Protein AF-A0A0N4W3L9-F1 (afdb_monomer_lite)

Foldseek 3Di:
DLLVLVVVLVVCVVVVVVVCNVVSVVVNCVVLPPVVQCVAFADPLVLWGWDHDPDDDDVDDDGPWDFLVRCPCLLSVSDDLADVSVVSVLVLQPCQPPQRCRPPDTDGFAQDDLQAGFGTGPPDPQAQNAPDPPGTDDSRGFHFVVSRVSNLVSLVVSLVDDYPCNVSSVVCNVSRVNSNVVQLVVLVVVLVVQVVDDDVSNVVSVSCNRTGDNPD

Radius of gyration: 19.8 Å; chains: 1; bounding box: 54×44×53 Å

Secondary structure (DSSP, 8-state):
-HHHHHHHHHHHHHTT-HHHHHHHHHHHHHHT-HHHHHHHHEETTTTEE-----SPPPS-------BGGGGHHHHTT-S-TT-HHHHHHHHHHH-TT-EEEETTEEEE-----TT--BSB-TTSTTTT--SSSS---SSSS-BBHHHHHHHHHHHHHHHHS-STTHHHHHHHHHHHHHHHHHHHHHHHHHHHHHHTS-GGGHHHHHHHHHB-----

Structure (mmCIF, N/CA/C/O backbone):
data_AF-A0A0N4W3L9-F1
#
_entry.id   AF-A0A0N4W3L9-F1
#
loop_
_atom_site.group_PDB
_atom_site.id
_atom_site.type_symbol
_atom_site.label_atom_id
_atom_site.label_alt_id
_atom_site.label_comp_id
_atom_site.label_asym_id
_atom_site.label_entity_id
_atom_site.label_seq_id
_atom_site.pdbx_PDB_ins_code
_atom_site.Cartn_x
_atom_site.Cartn_y
_atom_site.Cartn_z
_atom_site.occupancy
_atom_site.B_iso_or_equiv
_atom_site.auth_seq_id
_atom_site.auth_comp_id
_atom_site.auth_asym_id
_atom_site.auth_atom_id
_atom_site.pdbx_PDB_model_num
ATOM 1 N N . MET A 1 1 ? -0.034 5.609 -14.078 1.00 87.25 1 MET A N 1
ATOM 2 C CA . MET A 1 1 ? 0.654 5.516 -15.384 1.00 87.25 1 MET A CA 1
ATOM 3 C C . MET A 1 1 ? 1.298 4.148 -15.585 1.00 87.25 1 MET A C 1
ATOM 5 O O . MET A 1 1 ? 0.868 3.470 -16.501 1.00 87.25 1 MET A O 1
ATOM 9 N N . ALA A 1 2 ? 2.195 3.682 -14.703 1.00 90.38 2 ALA A N 1
ATOM 10 C CA . ALA A 1 2 ? 2.857 2.369 -14.830 1.00 90.38 2 ALA A CA 1
ATOM 11 C C . ALA A 1 2 ? 1.910 1.164 -15.044 1.00 90.38 2 ALA A C 1
ATOM 13 O O . ALA A 1 2 ? 2.153 0.308 -15.889 1.00 90.38 2 ALA A O 1
ATOM 14 N N . LEU A 1 3 ? 0.793 1.091 -14.304 1.00 90.00 3 LEU A N 1
ATOM 15 C CA . LEU A 1 3 ? -0.202 0.033 -14.525 1.00 90.00 3 LEU A CA 1
ATOM 16 C C . LEU A 1 3 ? -0.832 0.131 -15.922 1.00 90.00 3 LEU A C 1
ATOM 18 O O . LEU A 1 3 ? -0.965 -0.881 -16.603 1.00 90.00 3 LEU A O 1
ATOM 22 N N . SER A 1 4 ? -1.223 1.340 -16.325 1.00 91.50 4 SER A N 1
ATOM 23 C CA . SER A 1 4 ? -1.874 1.604 -17.606 1.00 91.50 4 SER A CA 1
ATOM 24 C C . SER A 1 4 ? -0.962 1.249 -18.778 1.00 91.50 4 SER A C 1
ATOM 26 O O . SER A 1 4 ? -1.407 0.542 -19.673 1.00 91.50 4 SER A O 1
ATOM 28 N N . SER A 1 5 ? 0.315 1.649 -18.748 1.00 91.75 5 SER A N 1
ATOM 29 C CA . SER A 1 5 ? 1.281 1.295 -19.797 1.00 91.75 5 SER A CA 1
ATOM 30 C C . SER A 1 5 ? 1.486 -0.219 -19.888 1.00 91.75 5 SER A C 1
ATOM 32 O O . SER A 1 5 ? 1.402 -0.775 -20.977 1.00 91.75 5 SER A O 1
ATOM 34 N N . ARG A 1 6 ? 1.602 -0.930 -18.756 1.00 90.44 6 ARG A N 1
ATOM 35 C CA . ARG A 1 6 ? 1.665 -2.406 -18.742 1.00 90.44 6 ARG A CA 1
ATOM 36 C C . ARG A 1 6 ? 0.414 -3.074 -19.325 1.00 90.44 6 ARG A C 1
ATOM 38 O O . ARG A 1 6 ? 0.512 -4.132 -19.942 1.00 90.44 6 ARG A O 1
ATOM 45 N N . VAL A 1 7 ? -0.770 -2.498 -19.107 1.00 91.50 7 VAL A N 1
ATOM 46 C CA . VAL A 1 7 ? -2.012 -2.985 -19.730 1.00 91.50 7 VAL A CA 1
ATOM 47 C C . VAL A 1 7 ? -1.979 -2.741 -21.238 1.00 91.50 7 VAL A C 1
ATOM 49 O O . VAL A 1 7 ? -2.281 -3.663 -21.989 1.00 91.50 7 VAL A O 1
ATOM 52 N N . MET A 1 8 ? -1.551 -1.556 -21.681 1.00 91.19 8 MET A N 1
ATOM 53 C CA . MET A 1 8 ? -1.429 -1.229 -23.106 1.00 91.19 8 MET A CA 1
ATOM 54 C C . MET A 1 8 ? -0.446 -2.148 -23.833 1.00 91.19 8 MET A C 1
ATOM 56 O O . MET A 1 8 ? -0.785 -2.635 -24.903 1.00 91.19 8 MET A O 1
ATOM 60 N N . VAL A 1 9 ? 0.699 -2.475 -23.226 1.00 89.56 9 VAL A N 1
ATOM 61 C CA . VAL A 1 9 ? 1.642 -3.482 -23.747 1.00 89.56 9 VAL A CA 1
ATOM 62 C C . VAL A 1 9 ? 0.939 -4.817 -23.989 1.00 89.56 9 VAL A C 1
ATOM 64 O O . VAL A 1 9 ? 0.988 -5.368 -25.086 1.00 89.56 9 VAL A O 1
ATOM 67 N N . ARG A 1 10 ? 0.217 -5.333 -22.986 1.00 89.31 10 ARG A N 1
ATOM 68 C CA . ARG A 1 10 ? -0.498 -6.614 -23.112 1.00 89.31 10 ARG A CA 1
ATOM 69 C C . ARG A 1 10 ? -1.553 -6.585 -24.213 1.00 89.31 10 ARG A C 1
ATOM 71 O O . ARG A 1 10 ? -1.690 -7.571 -24.929 1.00 89.31 10 ARG A O 1
ATOM 78 N N . LEU A 1 11 ? -2.282 -5.477 -24.346 1.00 90.75 11 LEU A N 1
ATOM 79 C CA . LEU A 1 11 ? -3.264 -5.300 -25.414 1.00 90.75 11 LEU A CA 1
ATOM 80 C C . LEU A 1 11 ? -2.582 -5.233 -26.788 1.00 90.75 11 LEU A C 1
ATOM 82 O O . LEU A 1 11 ? -3.012 -5.930 -27.698 1.00 90.75 11 LEU A O 1
ATOM 86 N N . ALA A 1 12 ? -1.488 -4.482 -26.928 1.00 88.81 12 ALA A N 1
ATOM 87 C CA . ALA A 1 12 ? -0.730 -4.390 -28.177 1.00 88.81 12 ALA A CA 1
ATOM 88 C C . ALA A 1 12 ? -0.148 -5.747 -28.611 1.00 88.81 12 ALA A C 1
ATOM 90 O O . ALA A 1 12 ? -0.141 -6.067 -29.800 1.00 88.81 12 ALA A O 1
ATOM 91 N N . HIS A 1 13 ? 0.295 -6.578 -27.660 1.00 85.94 13 HIS A N 1
ATOM 92 C CA . HIS A 1 13 ? 0.682 -7.960 -27.946 1.00 85.94 13 HIS A CA 1
ATOM 93 C C . HIS A 1 13 ? -0.505 -8.823 -28.379 1.00 85.94 13 HIS A C 1
ATOM 95 O O . HIS A 1 13 ? -0.365 -9.581 -29.333 1.00 85.94 13 HIS A O 1
ATOM 101 N N . LEU A 1 14 ? -1.655 -8.701 -27.709 1.00 90.31 14 LEU A N 1
ATOM 102 C CA . LEU A 1 14 ? -2.854 -9.489 -28.007 1.00 90.31 14 LEU A CA 1
ATOM 103 C C . LEU A 1 14 ? -3.442 -9.180 -29.390 1.00 90.31 14 LEU A C 1
ATOM 105 O O . LEU A 1 14 ? -3.918 -10.088 -30.061 1.00 90.31 14 LEU A O 1
ATOM 109 N N . PHE A 1 15 ? -3.417 -7.912 -29.802 1.00 90.44 15 PHE A N 1
ATOM 110 C CA . PHE A 1 15 ? -3.953 -7.456 -31.089 1.00 90.44 15 PHE A CA 1
ATOM 111 C C . PHE A 1 15 ? -2.900 -7.384 -32.201 1.00 90.44 15 PHE A C 1
ATOM 113 O O . PHE A 1 15 ? -3.175 -6.847 -33.269 1.00 90.44 15 PHE A O 1
ATOM 120 N N . GLU A 1 16 ? -1.698 -7.910 -31.956 1.00 82.19 16 GLU A N 1
ATOM 121 C CA . GLU A 1 16 ? -0.603 -7.963 -32.929 1.00 82.19 16 GLU A CA 1
ATOM 122 C C . GLU A 1 16 ? -0.216 -6.594 -33.532 1.00 82.19 16 GLU A C 1
ATOM 124 O O . GLU A 1 16 ? 0.349 -6.520 -34.619 1.00 82.19 16 GLU A O 1
ATOM 129 N N . GLU A 1 17 ? -0.421 -5.492 -32.803 1.00 80.31 17 GLU A N 1
ATOM 130 C CA . GLU A 1 17 ? -0.140 -4.134 -33.290 1.00 80.31 17 GLU A CA 1
ATOM 131 C C . GLU A 1 17 ? 1.366 -3.801 -33.292 1.00 80.31 17 GLU A C 1
ATOM 133 O O . GLU A 1 17 ? 1.866 -3.048 -32.455 1.00 80.31 17 GLU A O 1
ATOM 138 N N . GLU A 1 18 ? 2.121 -4.349 -34.248 1.00 75.81 18 GLU A N 1
ATOM 139 C CA . GLU A 1 18 ? 3.589 -4.227 -34.319 1.00 75.81 18 GLU A CA 1
ATOM 140 C C . GLU A 1 18 ? 4.113 -2.789 -34.294 1.00 75.81 18 GLU A C 1
ATOM 142 O O . GLU A 1 18 ? 5.155 -2.519 -33.701 1.00 75.81 18 GLU A O 1
ATOM 147 N N . LYS A 1 19 ? 3.362 -1.848 -34.872 1.00 76.12 19 LYS A N 1
ATOM 148 C CA . LYS A 1 19 ? 3.755 -0.438 -34.980 1.00 76.12 19 LYS A CA 1
ATOM 149 C C . LYS A 1 19 ? 3.970 0.246 -33.624 1.00 76.12 19 LYS A C 1
ATOM 151 O O . LYS A 1 19 ? 4.757 1.188 -33.547 1.00 76.12 19 LYS A O 1
ATOM 156 N N . TYR A 1 20 ? 3.266 -0.187 -32.577 1.00 74.06 20 TYR A N 1
ATOM 157 C CA . TYR A 1 20 ? 3.255 0.500 -31.281 1.00 74.06 20 TYR A CA 1
ATOM 158 C C . TYR A 1 20 ? 3.813 -0.332 -30.121 1.00 74.06 20 TYR A C 1
ATOM 160 O O . TYR A 1 20 ? 3.982 0.223 -29.035 1.00 74.06 20 TYR A O 1
ATOM 168 N N . LYS A 1 21 ? 4.157 -1.612 -30.343 1.00 75.81 21 LYS A N 1
ATOM 169 C CA . LYS A 1 21 ? 4.718 -2.510 -29.312 1.00 75.81 21 LYS A CA 1
ATOM 170 C C . LYS A 1 21 ? 5.932 -1.886 -28.618 1.00 75.81 21 LYS A C 1
ATOM 172 O O . LYS A 1 21 ? 5.860 -1.610 -27.427 1.00 75.81 21 LYS A O 1
ATOM 177 N N . ASN A 1 22 ? 6.957 -1.508 -29.388 1.00 81.25 22 ASN A N 1
ATOM 178 C CA . ASN A 1 22 ? 8.195 -0.938 -28.838 1.00 81.25 22 ASN A CA 1
ATOM 179 C C . ASN A 1 22 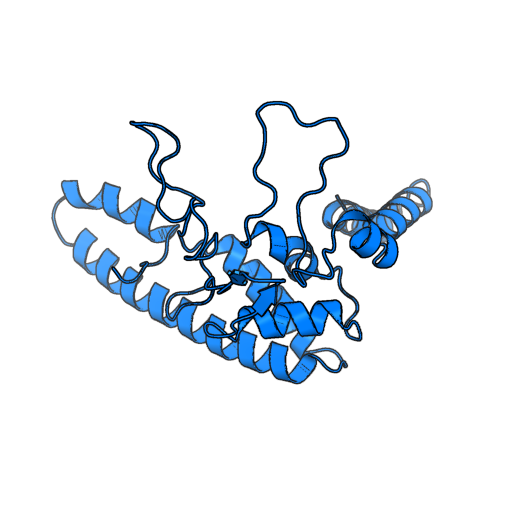? 7.946 0.333 -28.012 1.00 81.25 22 ASN A C 1
ATOM 181 O O . ASN A 1 22 ? 8.509 0.495 -26.938 1.00 81.25 22 ASN A O 1
ATOM 185 N N . LYS A 1 23 ? 7.044 1.214 -28.468 1.00 84.06 23 LYS A N 1
ATOM 186 C CA . LYS A 1 23 ? 6.717 2.445 -27.735 1.00 84.06 23 LYS A CA 1
ATOM 187 C C . LYS A 1 23 ? 6.103 2.138 -26.367 1.00 84.06 23 LYS A C 1
ATOM 189 O O . LYS A 1 23 ? 6.495 2.739 -25.368 1.00 84.06 23 LYS A O 1
ATOM 194 N N . TYR A 1 24 ? 5.108 1.252 -26.324 1.00 85.75 24 TYR A N 1
ATOM 195 C CA . TYR A 1 24 ? 4.449 0.909 -25.067 1.00 85.75 24 TYR A CA 1
ATOM 196 C C . TYR A 1 24 ? 5.373 0.119 -24.140 1.00 85.75 24 TYR A C 1
ATOM 198 O O . TYR A 1 24 ? 5.303 0.321 -22.928 1.00 85.75 24 TYR A O 1
ATOM 206 N N . ASP A 1 25 ? 6.249 -0.723 -24.692 1.00 86.31 25 ASP A N 1
ATOM 207 C CA . ASP A 1 25 ? 7.258 -1.468 -23.937 1.00 86.31 25 ASP A CA 1
ATOM 208 C C . ASP A 1 25 ? 8.275 -0.534 -23.275 1.00 86.31 25 ASP A C 1
ATOM 210 O O . ASP A 1 25 ? 8.541 -0.669 -22.076 1.00 86.31 25 ASP A O 1
ATOM 214 N N . ASP A 1 26 ? 8.778 0.461 -24.009 1.00 89.31 26 ASP A N 1
ATOM 215 C CA . ASP A 1 26 ? 9.709 1.464 -23.487 1.00 89.31 26 ASP A CA 1
ATOM 216 C C . ASP A 1 26 ? 9.055 2.301 -22.374 1.00 89.31 26 ASP A C 1
ATOM 218 O O . ASP A 1 26 ? 9.617 2.462 -21.286 1.00 89.31 26 ASP A O 1
ATOM 222 N N . GLU A 1 27 ? 7.827 2.786 -22.597 1.00 89.44 27 GLU A N 1
ATOM 223 C CA . GLU A 1 27 ? 7.067 3.540 -21.591 1.00 89.44 27 GLU A CA 1
ATOM 224 C C . GLU A 1 27 ? 6.754 2.689 -20.351 1.00 89.44 27 GLU A C 1
ATOM 226 O O . GLU A 1 27 ? 6.859 3.169 -19.219 1.00 89.44 27 GLU A O 1
ATOM 231 N N . ALA A 1 28 ? 6.367 1.423 -20.529 1.00 90.19 28 ALA A N 1
ATOM 232 C CA . ALA A 1 28 ? 6.099 0.510 -19.423 1.00 90.19 28 ALA A CA 1
ATOM 233 C C . ALA A 1 28 ? 7.362 0.222 -18.611 1.00 90.19 28 ALA A C 1
ATOM 235 O O . ALA A 1 28 ? 7.304 0.255 -17.381 1.00 90.19 28 ALA A O 1
ATOM 236 N N . SER A 1 29 ? 8.491 0.005 -19.284 1.00 90.81 29 SER A N 1
ATOM 237 C CA . SER A 1 29 ? 9.786 -0.243 -18.649 1.00 90.81 29 SER A CA 1
ATOM 238 C C . SER A 1 29 ? 10.274 0.978 -17.873 1.00 90.81 29 SER A C 1
ATOM 240 O O . SER A 1 29 ? 10.702 0.845 -16.729 1.00 90.81 29 SER A O 1
ATOM 242 N N . SER A 1 30 ? 10.140 2.177 -18.445 1.00 92.06 30 SER A N 1
ATOM 243 C CA . SER A 1 30 ? 10.510 3.431 -17.781 1.00 92.06 30 SER A CA 1
ATOM 244 C C . SER A 1 30 ? 9.633 3.712 -16.556 1.00 92.06 30 SER A C 1
ATOM 246 O O . SER A 1 30 ? 10.146 3.950 -15.466 1.00 92.06 30 SER A O 1
ATOM 248 N N . LEU A 1 31 ? 8.306 3.621 -16.695 1.00 90.75 31 LEU A N 1
ATOM 249 C CA . LEU A 1 31 ? 7.368 3.940 -15.613 1.00 90.75 31 LEU A CA 1
ATOM 250 C C . LEU A 1 31 ? 7.339 2.894 -14.490 1.00 90.75 31 LEU A C 1
ATOM 252 O O . LEU A 1 31 ? 6.898 3.209 -13.385 1.00 90.75 31 LEU A O 1
ATOM 256 N N . ALA A 1 32 ? 7.739 1.653 -14.772 1.00 91.69 32 ALA A N 1
ATOM 257 C CA . ALA A 1 32 ? 7.856 0.584 -13.783 1.00 91.69 32 ALA A CA 1
ATOM 258 C C . ALA A 1 32 ? 9.294 0.399 -13.270 1.00 91.69 32 ALA A C 1
ATOM 260 O O . ALA A 1 32 ? 9.547 -0.557 -12.536 1.00 91.69 32 ALA A O 1
ATOM 261 N N . ASN A 1 33 ? 10.224 1.287 -13.641 1.00 94.19 33 ASN A N 1
ATOM 262 C CA . ASN A 1 33 ? 11.602 1.218 -13.183 1.00 94.19 33 ASN A CA 1
ATOM 263 C C . ASN A 1 33 ? 11.659 1.405 -11.658 1.00 94.19 33 ASN A C 1
ATOM 265 O O . ASN A 1 33 ? 11.274 2.444 -11.120 1.00 94.19 33 ASN A O 1
ATOM 269 N N . TYR A 1 34 ? 12.129 0.367 -10.970 1.00 94.50 34 TYR A N 1
ATOM 270 C CA . TYR A 1 34 ? 12.189 0.339 -9.516 1.00 94.50 34 TYR A CA 1
ATOM 271 C C . TYR A 1 34 ? 13.196 1.344 -8.948 1.00 94.50 34 TYR A C 1
ATOM 273 O O . TYR A 1 34 ? 12.884 2.025 -7.973 1.00 94.50 34 TYR A O 1
ATOM 281 N N . ASP A 1 35 ? 14.366 1.478 -9.570 1.00 94.31 35 ASP A N 1
ATOM 282 C CA . ASP A 1 35 ? 15.422 2.370 -9.088 1.00 94.31 35 ASP A CA 1
ATOM 283 C C . ASP A 1 35 ? 14.983 3.832 -9.179 1.00 94.31 35 ASP A C 1
ATOM 285 O O . ASP A 1 35 ? 15.181 4.602 -8.243 1.00 94.31 35 ASP A O 1
ATOM 289 N N . GLU A 1 36 ? 14.301 4.202 -10.263 1.00 92.69 36 GLU A N 1
ATOM 290 C CA . GLU A 1 36 ? 13.739 5.541 -10.431 1.00 92.69 36 GLU A CA 1
ATOM 291 C C . GLU A 1 36 ? 12.592 5.802 -9.448 1.00 92.69 36 GLU A C 1
ATOM 293 O O . GLU A 1 36 ? 12.500 6.883 -8.864 1.00 92.69 36 GLU A O 1
ATOM 298 N N . LEU A 1 37 ? 11.746 4.794 -9.206 1.00 91.88 37 LEU A N 1
ATOM 299 C CA . LEU A 1 37 ? 10.684 4.873 -8.207 1.00 91.88 37 LEU A CA 1
ATOM 300 C C . LEU A 1 37 ? 11.253 5.106 -6.801 1.00 91.88 37 LEU A C 1
ATOM 302 O O . LEU A 1 37 ? 10.745 5.957 -6.072 1.00 91.88 37 LEU A O 1
ATOM 306 N N . VAL A 1 38 ? 12.310 4.386 -6.422 1.00 92.94 38 VAL A N 1
ATOM 307 C CA . VAL A 1 38 ? 13.011 4.591 -5.148 1.00 92.94 38 VAL A CA 1
ATOM 308 C C . VAL A 1 38 ? 13.657 5.973 -5.118 1.00 92.94 38 VAL A C 1
ATOM 310 O O . VAL A 1 38 ? 13.410 6.738 -4.190 1.00 92.94 38 VAL A O 1
ATOM 313 N N . ARG A 1 39 ? 14.413 6.343 -6.154 1.00 91.75 39 ARG A N 1
ATOM 314 C CA . ARG A 1 39 ? 15.129 7.624 -6.231 1.00 91.75 39 ARG A CA 1
ATOM 315 C C . ARG A 1 39 ? 14.206 8.830 -6.067 1.00 91.75 39 ARG A C 1
ATOM 317 O O . ARG A 1 39 ? 14.594 9.811 -5.440 1.00 91.75 39 ARG A O 1
ATOM 324 N N . LEU A 1 40 ? 13.017 8.781 -6.664 1.00 89.56 40 LEU A N 1
ATOM 325 C CA . LEU A 1 40 ? 12.083 9.904 -6.670 1.00 89.56 40 LEU A CA 1
ATOM 326 C C . LEU A 1 40 ? 11.131 9.923 -5.474 1.00 89.56 40 LEU A C 1
ATOM 328 O O . LEU A 1 40 ? 10.701 11.003 -5.075 1.00 89.56 40 LEU A O 1
ATOM 332 N N . HIS A 1 41 ? 10.755 8.758 -4.938 1.00 90.00 41 HIS A N 1
ATOM 333 C CA . HIS A 1 41 ? 9.601 8.655 -4.042 1.00 90.00 41 HIS A CA 1
ATOM 334 C C . HIS A 1 41 ? 9.857 7.906 -2.736 1.00 90.00 41 HIS A C 1
ATOM 336 O O . HIS A 1 41 ? 8.940 7.841 -1.920 1.00 90.00 41 HIS A O 1
ATOM 342 N N . TRP A 1 42 ? 11.036 7.323 -2.511 1.00 90.62 42 TRP A N 1
ATOM 343 C CA . TRP A 1 42 ? 11.341 6.606 -1.272 1.00 90.62 42 TRP A CA 1
ATOM 344 C C . TRP A 1 42 ? 12.046 7.508 -0.262 1.00 90.62 42 TRP A C 1
ATOM 346 O O . TRP A 1 42 ? 13.043 8.155 -0.575 1.00 90.62 42 TRP A O 1
ATOM 356 N N . SER A 1 43 ? 11.544 7.531 0.971 1.00 88.50 43 SER A N 1
ATOM 357 C CA . SER A 1 43 ? 12.255 8.121 2.103 1.00 88.50 43 SER A CA 1
ATOM 358 C C . SER A 1 43 ? 12.961 7.014 2.871 1.00 88.50 43 SER A C 1
ATOM 360 O O . SER A 1 43 ? 12.299 6.120 3.399 1.00 88.50 43 SER A O 1
ATOM 362 N N . ASP A 1 44 ? 14.292 7.080 2.959 1.00 85.25 44 ASP A N 1
ATOM 363 C CA . ASP A 1 44 ? 15.040 6.103 3.750 1.00 85.25 44 ASP A CA 1
ATOM 364 C C . ASP A 1 44 ? 14.788 6.282 5.251 1.00 85.25 44 ASP A C 1
ATOM 366 O O . ASP A 1 44 ? 14.511 5.305 5.940 1.00 85.25 44 ASP A O 1
ATOM 370 N N . ASP A 1 45 ? 14.753 7.528 5.726 1.00 82.00 45 ASP A N 1
ATOM 371 C CA . ASP A 1 45 ? 14.485 7.859 7.131 1.00 82.00 45 ASP A CA 1
ATOM 372 C C . ASP A 1 45 ? 13.118 7.351 7.595 1.00 82.00 45 ASP A C 1
ATOM 374 O O . ASP A 1 45 ? 12.981 6.813 8.693 1.00 82.00 45 ASP A O 1
ATOM 378 N N . ARG A 1 46 ? 12.096 7.507 6.745 1.00 78.25 46 ARG A N 1
ATOM 379 C CA . ARG A 1 46 ? 10.726 7.092 7.054 1.00 78.25 46 ARG A CA 1
ATOM 380 C C . ARG A 1 46 ? 10.391 5.700 6.538 1.00 78.25 46 ARG A C 1
ATOM 382 O O . ARG A 1 46 ? 9.270 5.272 6.755 1.00 78.25 46 ARG A O 1
ATOM 389 N N . LYS A 1 47 ? 11.282 5.000 5.833 1.00 86.31 47 LYS A N 1
ATOM 390 C CA . LYS A 1 47 ? 11.021 3.683 5.215 1.00 86.31 47 LYS A CA 1
ATOM 391 C C . LYS A 1 47 ? 9.643 3.587 4.533 1.00 86.31 47 LYS A C 1
ATOM 393 O O . LYS A 1 47 ? 8.905 2.617 4.713 1.00 86.31 47 LYS A O 1
ATOM 398 N N . GLU A 1 48 ? 9.272 4.611 3.769 1.00 85.94 48 GLU A N 1
ATOM 399 C CA . GLU A 1 48 ? 7.969 4.697 3.104 1.00 85.94 48 GLU A CA 1
ATOM 400 C C . GLU A 1 48 ? 8.038 5.468 1.784 1.00 85.94 48 GLU A C 1
ATOM 402 O O . GLU A 1 48 ? 8.927 6.296 1.565 1.00 85.94 48 GLU A O 1
ATOM 407 N N . PHE A 1 49 ? 7.053 5.219 0.917 1.00 87.56 49 PHE A N 1
ATOM 408 C CA . PHE A 1 49 ? 6.854 6.028 -0.277 1.00 87.56 49 PHE A CA 1
ATOM 409 C C . PHE A 1 49 ? 6.020 7.274 0.021 1.00 87.56 49 PHE A C 1
ATOM 411 O O . PHE A 1 49 ? 5.007 7.201 0.725 1.00 87.56 49 PHE A O 1
ATOM 418 N N . PHE A 1 50 ? 6.413 8.398 -0.574 1.00 85.25 50 PHE A N 1
ATOM 419 C CA . PHE A 1 50 ? 5.748 9.691 -0.439 1.00 85.25 50 PHE A CA 1
ATOM 420 C C . PHE A 1 50 ? 5.480 10.346 -1.801 1.00 85.25 50 PHE A C 1
ATOM 422 O O . PHE A 1 50 ? 6.051 9.986 -2.837 1.00 85.25 50 PHE A O 1
ATOM 429 N N . ALA A 1 51 ? 4.573 11.320 -1.811 1.00 79.75 51 ALA A N 1
ATOM 430 C CA . ALA A 1 51 ? 4.298 12.115 -3.000 1.00 79.75 51 ALA A CA 1
ATOM 431 C C . ALA A 1 51 ? 5.405 13.163 -3.182 1.00 79.75 51 ALA A C 1
ATOM 433 O O . ALA A 1 51 ? 5.553 14.047 -2.348 1.00 79.75 51 ALA A O 1
ATOM 434 N N . ALA A 1 52 ? 6.177 13.081 -4.267 1.00 73.56 52 ALA A N 1
ATOM 435 C CA . ALA A 1 52 ? 7.243 14.046 -4.523 1.00 73.56 52 ALA A CA 1
ATOM 436 C C . ALA A 1 52 ? 6.683 15.365 -5.077 1.00 73.56 52 ALA A C 1
ATOM 438 O O . ALA A 1 52 ? 5.844 15.362 -5.984 1.00 73.56 52 ALA A O 1
ATOM 439 N N . VAL A 1 53 ? 7.189 16.493 -4.575 1.00 65.38 53 VAL A N 1
ATOM 440 C CA . VAL A 1 53 ? 6.848 17.836 -5.058 1.00 65.38 53 VAL A CA 1
ATOM 441 C C . VAL A 1 53 ? 7.996 18.363 -5.925 1.00 65.38 53 VAL A C 1
ATOM 443 O O . VAL A 1 53 ? 9.124 18.495 -5.471 1.00 65.38 53 VAL A O 1
ATOM 446 N N . VAL A 1 54 ? 7.715 18.660 -7.198 1.00 66.69 54 VAL A N 1
ATOM 447 C CA . VAL A 1 54 ? 8.738 19.024 -8.211 1.00 66.69 54 VAL A CA 1
ATOM 448 C C . VAL A 1 54 ? 8.935 20.551 -8.335 1.00 66.69 54 VAL A C 1
ATOM 450 O O . VAL A 1 54 ? 9.745 21.021 -9.127 1.00 66.69 54 VAL A O 1
ATOM 453 N N . ARG A 1 55 ? 8.179 21.367 -7.587 1.00 66.44 55 ARG A N 1
ATOM 454 C CA . ARG A 1 55 ? 8.206 22.844 -7.654 1.00 66.44 55 ARG A CA 1
ATOM 455 C C . ARG A 1 55 ? 8.227 23.459 -6.254 1.00 66.44 55 ARG A C 1
ATOM 457 O O . ARG A 1 55 ? 7.781 22.812 -5.315 1.00 66.44 55 ARG A O 1
ATOM 464 N N . GLU A 1 56 ? 8.713 24.699 -6.131 1.00 56.16 56 GLU A N 1
ATOM 465 C CA . GLU A 1 56 ? 8.803 25.397 -4.838 1.00 56.16 56 GLU A CA 1
ATOM 466 C C . GLU A 1 56 ? 7.464 25.392 -4.073 1.00 56.16 56 GLU A C 1
ATOM 468 O O . GLU A 1 56 ? 6.418 25.680 -4.678 1.00 56.16 56 GLU A O 1
ATOM 473 N N . PRO A 1 57 ? 7.472 25.088 -2.757 1.00 48.16 57 PRO A N 1
ATOM 474 C CA . PRO A 1 57 ? 6.248 24.996 -1.976 1.00 48.16 57 PRO A CA 1
ATOM 475 C C . PRO A 1 57 ? 5.565 26.364 -1.859 1.00 48.16 57 PRO A C 1
ATOM 477 O O . PRO A 1 57 ? 6.101 27.312 -1.291 1.00 48.16 57 PRO A O 1
ATOM 480 N N . LYS A 1 58 ? 4.338 26.453 -2.371 1.00 60.16 58 LYS A N 1
ATOM 481 C CA . LYS A 1 58 ? 3.331 27.437 -1.937 1.00 60.16 58 LYS A CA 1
ATOM 482 C C . LYS A 1 58 ? 2.455 26.762 -0.873 1.00 60.16 58 LYS A C 1
ATOM 484 O O . LYS A 1 58 ? 2.554 25.547 -0.733 1.00 60.16 58 LYS A O 1
ATOM 489 N N . LEU A 1 59 ? 1.583 27.494 -0.161 1.00 48.88 59 LEU A N 1
ATOM 490 C CA . LEU A 1 59 ? 0.524 26.868 0.662 1.00 48.88 59 LEU A CA 1
ATOM 491 C C . LEU A 1 59 ? -0.117 25.723 -0.144 1.00 48.88 59 LEU A C 1
ATOM 493 O O . LEU A 1 59 ? -0.697 25.965 -1.204 1.00 48.88 59 LEU A O 1
ATOM 497 N N . GLY A 1 60 ? 0.105 24.481 0.287 1.00 58.84 60 GLY A N 1
ATOM 498 C CA . GLY A 1 60 ? 0.075 23.336 -0.620 1.00 58.84 60 GLY A CA 1
ATOM 499 C C . GLY A 1 60 ? 0.271 21.997 0.088 1.00 58.84 60 GLY A C 1
ATOM 500 O O . GLY A 1 60 ? 0.465 21.956 1.297 1.00 58.84 60 GLY A O 1
ATOM 501 N N . PHE A 1 61 ? 0.121 20.920 -0.689 1.00 52.44 61 PHE A N 1
ATOM 502 C CA . PHE A 1 61 ? -0.143 19.553 -0.234 1.00 52.44 61 PHE A CA 1
ATOM 503 C C . PHE A 1 61 ? 0.789 19.016 0.852 1.00 52.44 61 PHE A C 1
ATOM 505 O O . PHE A 1 61 ? 1.989 19.253 0.860 1.00 52.44 61 PHE A O 1
ATOM 512 N N . VAL A 1 62 ? 0.172 18.211 1.710 1.00 58.75 62 VAL A N 1
ATOM 513 C CA . VAL A 1 62 ? 0.782 17.481 2.811 1.00 58.75 62 VAL A CA 1
ATOM 514 C C . VAL A 1 62 ? 1.343 16.167 2.261 1.00 58.75 62 VAL A C 1
ATOM 516 O O . VAL A 1 62 ? 0.575 15.302 1.828 1.00 58.75 62 VAL A O 1
ATOM 519 N N . ASP A 1 63 ? 2.662 16.030 2.234 1.00 64.12 63 ASP A N 1
ATOM 520 C CA . ASP A 1 63 ? 3.394 14.877 1.694 1.00 64.12 63 ASP A CA 1
ATOM 521 C C . ASP A 1 63 ? 3.917 13.914 2.778 1.00 64.12 63 ASP A C 1
ATOM 523 O O . ASP A 1 63 ? 4.410 12.832 2.455 1.00 64.12 63 ASP A O 1
ATOM 527 N N . ASP A 1 64 ? 3.726 14.252 4.054 1.00 70.25 64 ASP A N 1
ATOM 528 C CA . ASP A 1 64 ? 4.167 13.508 5.239 1.00 70.25 64 ASP A CA 1
ATOM 529 C C . ASP A 1 64 ? 3.058 12.644 5.876 1.00 70.25 64 ASP A C 1
ATOM 531 O O . ASP A 1 64 ? 3.065 12.364 7.075 1.00 70.25 64 ASP A O 1
ATOM 535 N N . VAL A 1 65 ? 2.084 12.185 5.079 1.00 81.38 65 VAL A N 1
ATOM 536 C CA . VAL A 1 65 ? 0.985 11.335 5.570 1.00 81.38 65 VAL A CA 1
ATOM 537 C C . VAL A 1 65 ? 1.144 9.901 5.100 1.00 81.38 65 VAL A C 1
ATOM 539 O O . VAL A 1 65 ? 0.860 9.570 3.946 1.00 81.38 65 VAL A O 1
ATOM 542 N N . PHE A 1 66 ? 1.483 9.021 6.040 1.00 86.50 66 PHE A N 1
ATOM 543 C CA . PHE A 1 66 ? 1.430 7.586 5.803 1.00 86.50 66 PHE A CA 1
ATOM 544 C C . PHE A 1 66 ? -0.021 7.102 5.675 1.00 86.50 66 PHE A C 1
ATOM 546 O O . PHE A 1 66 ? -0.871 7.335 6.544 1.00 86.50 66 PHE A O 1
ATOM 553 N N . GLY A 1 67 ? -0.312 6.405 4.581 1.00 90.06 67 GLY A N 1
ATOM 554 C CA . GLY A 1 67 ? -1.651 5.922 4.264 1.00 90.06 67 GLY A CA 1
ATOM 555 C C . GLY A 1 67 ? -1.693 5.141 2.960 1.00 90.06 67 GLY A C 1
ATOM 556 O O . GLY A 1 67 ? -0.677 4.658 2.466 1.00 90.06 67 GLY A O 1
ATOM 557 N N . TYR A 1 68 ? -2.874 5.044 2.356 1.00 93.25 68 TYR A N 1
ATOM 558 C CA . TYR A 1 68 ? -3.060 4.335 1.086 1.00 93.25 68 TYR A CA 1
ATOM 559 C C . TYR A 1 68 ? -2.143 4.829 -0.034 1.00 93.25 68 TYR A C 1
ATOM 561 O O . TYR A 1 68 ? -1.683 4.019 -0.837 1.00 93.25 68 TYR A O 1
ATOM 569 N N . ASN A 1 69 ? -1.840 6.129 -0.068 1.00 91.12 69 ASN A N 1
ATOM 570 C CA . ASN A 1 69 ? -0.953 6.691 -1.083 1.00 91.12 69 ASN A CA 1
ATOM 571 C C . ASN A 1 69 ? 0.458 6.086 -1.008 1.00 91.12 69 ASN A C 1
ATOM 573 O O . ASN A 1 69 ? 1.042 5.740 -2.034 1.00 91.12 69 ASN A O 1
ATOM 577 N N . SER A 1 70 ? 0.961 5.858 0.203 1.00 89.94 70 SER A N 1
ATOM 578 C CA . SER A 1 70 ? 2.257 5.220 0.445 1.00 89.94 70 SER A CA 1
ATOM 579 C C . SER A 1 70 ? 2.295 3.752 -0.005 1.00 89.94 70 SER A C 1
ATOM 581 O O . SER A 1 70 ? 3.370 3.191 -0.199 1.00 89.94 70 SER A O 1
ATOM 583 N N . LEU A 1 71 ? 1.133 3.115 -0.204 1.00 93.38 71 LEU A N 1
ATOM 584 C CA . LEU A 1 71 ? 1.018 1.708 -0.596 1.00 93.38 71 LEU A CA 1
ATOM 585 C C . LEU A 1 71 ? 0.862 1.494 -2.109 1.00 93.38 71 LEU A C 1
ATOM 587 O O . LEU A 1 71 ? 0.805 0.343 -2.543 1.00 93.38 71 LEU A O 1
ATOM 591 N N . PHE A 1 72 ? 0.788 2.542 -2.940 1.00 94.12 72 PHE A N 1
ATOM 592 C CA . PHE A 1 72 ? 0.591 2.369 -4.389 1.00 94.12 72 PHE A CA 1
ATOM 593 C C . PHE A 1 72 ? 1.641 1.467 -5.052 1.00 94.12 72 PHE A C 1
ATOM 595 O O . PHE A 1 72 ? 1.236 0.571 -5.797 1.00 94.12 72 PHE A O 1
ATOM 602 N N . PRO A 1 73 ? 2.951 1.603 -4.770 1.00 95.00 73 PRO A N 1
ATOM 603 C CA . PRO A 1 73 ? 3.956 0.689 -5.313 1.00 95.00 73 PRO A CA 1
ATOM 604 C C . PRO A 1 73 ? 3.685 -0.787 -5.001 1.00 95.00 73 PRO A C 1
ATOM 606 O O . PRO A 1 73 ? 3.813 -1.639 -5.884 1.00 95.00 73 PRO A O 1
ATOM 609 N N . LEU A 1 74 ? 3.227 -1.085 -3.779 1.00 95.88 74 LEU A N 1
ATOM 610 C CA . LEU A 1 74 ? 2.815 -2.428 -3.371 1.00 95.88 74 LEU A CA 1
ATOM 611 C C . LEU A 1 74 ? 1.562 -2.877 -4.136 1.00 95.88 74 LEU A C 1
ATOM 613 O O . LEU A 1 74 ? 1.575 -3.925 -4.779 1.00 95.88 74 LEU A O 1
ATOM 617 N N . MET A 1 75 ? 0.489 -2.078 -4.099 1.00 96.44 75 MET A N 1
ATOM 618 C CA . MET A 1 75 ? -0.808 -2.392 -4.722 1.00 96.44 75 MET A CA 1
ATOM 619 C C . MET A 1 75 ? -0.692 -2.662 -6.224 1.00 96.44 75 MET A C 1
ATOM 621 O O . MET A 1 75 ? -1.360 -3.543 -6.765 1.00 96.44 75 MET A O 1
ATOM 625 N N . LEU A 1 76 ? 0.182 -1.916 -6.898 1.00 95.69 76 LEU A N 1
ATOM 626 C CA . LEU A 1 76 ? 0.418 -2.019 -8.335 1.00 95.69 76 LEU A CA 1
ATOM 627 C C . LEU A 1 76 ? 1.460 -3.087 -8.706 1.00 95.69 76 LEU A C 1
ATOM 629 O O . LEU A 1 76 ? 1.653 -3.360 -9.899 1.00 95.69 76 LEU A O 1
ATOM 633 N N . ARG A 1 77 ? 2.069 -3.731 -7.698 1.00 96.31 77 ARG A N 1
ATOM 634 C CA . ARG A 1 77 ? 3.111 -4.760 -7.825 1.00 96.31 77 ARG A CA 1
ATOM 635 C C . ARG A 1 77 ? 4.321 -4.245 -8.607 1.00 96.31 77 ARG A C 1
ATOM 637 O O . ARG A 1 77 ? 4.730 -4.851 -9.595 1.00 96.31 77 ARG A O 1
ATOM 644 N N . LEU A 1 78 ? 4.811 -3.073 -8.210 1.00 95.44 78 LEU A N 1
ATOM 645 C CA . LEU A 1 78 ? 5.981 -2.412 -8.803 1.00 95.44 78 LEU A CA 1
ATOM 646 C C . LEU A 1 78 ? 7.277 -2.727 -8.044 1.00 95.44 78 LEU A C 1
ATOM 648 O O . LEU A 1 78 ? 8.355 -2.380 -8.506 1.00 95.44 78 LEU A O 1
ATOM 652 N N . LEU A 1 79 ? 7.181 -3.382 -6.884 1.00 96.25 79 LEU A N 1
ATOM 653 C CA . LEU A 1 79 ? 8.335 -3.739 -6.064 1.00 96.25 79 LEU A CA 1
ATOM 654 C C . LEU A 1 79 ? 8.881 -5.114 -6.485 1.00 96.25 79 LEU A C 1
ATOM 656 O O . LEU A 1 79 ? 8.092 -6.065 -6.573 1.00 96.25 79 LEU A O 1
ATOM 660 N N . PRO A 1 80 ? 10.195 -5.265 -6.717 1.00 96.75 80 PRO A N 1
ATOM 661 C CA . PRO A 1 80 ? 10.820 -6.576 -6.849 1.00 96.75 80 PRO A CA 1
ATOM 662 C C . PRO A 1 80 ? 10.585 -7.431 -5.595 1.00 96.75 80 PRO A C 1
ATOM 664 O O . PRO A 1 80 ? 10.556 -6.913 -4.483 1.00 96.75 80 PRO A O 1
ATOM 667 N N . ALA A 1 81 ? 10.426 -8.746 -5.758 1.00 97.12 81 AL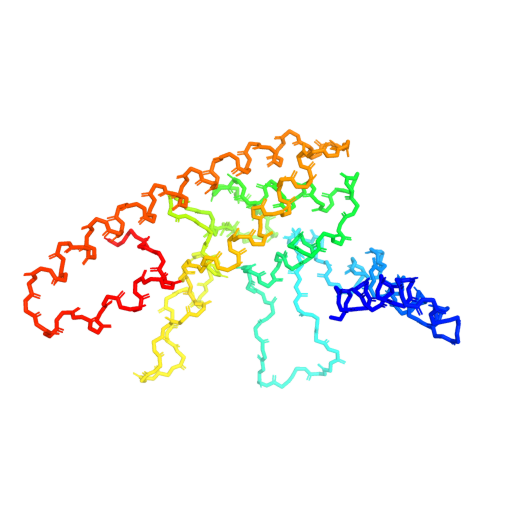A A N 1
ATOM 668 C CA . ALA A 1 81 ? 10.143 -9.651 -4.635 1.00 97.12 81 ALA A CA 1
ATOM 669 C C . ALA A 1 81 ? 11.306 -9.767 -3.630 1.00 97.12 81 ALA A C 1
ATOM 671 O O . ALA A 1 81 ? 11.082 -10.057 -2.456 1.00 97.12 81 ALA A O 1
ATOM 672 N N . GLU A 1 82 ? 12.527 -9.521 -4.109 1.00 96.19 82 GLU A N 1
ATOM 673 C CA . GLU A 1 82 ? 13.776 -9.580 -3.345 1.00 96.19 82 GLU A CA 1
ATOM 674 C C . GLU A 1 82 ? 14.151 -8.238 -2.698 1.00 96.19 82 GLU A C 1
ATOM 676 O O . GLU A 1 82 ? 15.180 -8.156 -2.038 1.00 96.19 82 GLU A O 1
ATOM 681 N N . SER A 1 83 ? 13.368 -7.167 -2.894 1.00 95.88 83 SER A N 1
ATOM 682 C CA . SER A 1 83 ? 13.779 -5.844 -2.422 1.00 95.88 83 SER A CA 1
ATOM 683 C C . SER A 1 83 ? 13.557 -5.640 -0.921 1.00 95.88 83 SER A C 1
ATOM 685 O O . SER A 1 83 ? 12.522 -6.010 -0.355 1.00 95.88 83 SER A O 1
ATOM 687 N N . ASP A 1 84 ? 14.501 -4.952 -0.280 1.00 93.75 84 ASP A N 1
ATOM 688 C CA . ASP A 1 84 ? 14.383 -4.554 1.128 1.00 93.75 84 ASP A CA 1
ATOM 689 C C . ASP A 1 84 ? 13.203 -3.604 1.350 1.00 93.75 84 ASP A C 1
ATOM 691 O O . ASP A 1 84 ? 12.504 -3.694 2.358 1.00 93.75 84 ASP A O 1
ATOM 695 N N . THR A 1 85 ? 12.905 -2.744 0.374 1.00 93.00 85 THR A N 1
ATOM 696 C CA . THR A 1 85 ? 11.741 -1.850 0.398 1.00 93.00 85 THR A CA 1
ATOM 697 C C . THR A 1 85 ? 10.424 -2.612 0.530 1.00 93.00 85 THR A C 1
ATOM 699 O O . THR A 1 85 ? 9.562 -2.203 1.310 1.00 93.00 85 THR A O 1
ATOM 702 N N . LEU A 1 86 ? 10.255 -3.738 -0.178 1.00 95.12 86 LEU A N 1
ATOM 703 C CA . LEU A 1 86 ? 9.076 -4.591 -0.004 1.00 95.12 86 LEU A CA 1
ATOM 704 C C . LEU A 1 86 ? 9.011 -5.133 1.426 1.00 95.12 86 LEU A C 1
ATOM 706 O O . LEU A 1 86 ? 7.959 -5.064 2.062 1.00 95.12 86 LEU A O 1
ATOM 710 N N . SER A 1 87 ? 10.138 -5.625 1.940 1.00 91.94 87 SER A N 1
ATOM 711 C CA . SER A 1 87 ? 10.238 -6.164 3.298 1.00 91.94 87 SER A CA 1
ATOM 712 C C . SER A 1 87 ? 9.893 -5.122 4.359 1.00 91.94 87 SER A C 1
ATOM 714 O O . SER A 1 87 ? 9.115 -5.415 5.268 1.00 91.94 87 SER A O 1
ATOM 716 N N . HIS A 1 88 ? 10.379 -3.890 4.207 1.00 89.06 88 HIS A N 1
ATOM 717 C CA . HIS A 1 88 ? 10.036 -2.776 5.085 1.00 89.06 88 HIS A CA 1
ATOM 718 C C . HIS A 1 88 ? 8.546 -2.443 5.034 1.00 89.06 88 HIS A C 1
ATOM 720 O O . HIS A 1 88 ? 7.909 -2.406 6.081 1.00 89.06 88 HIS A O 1
ATOM 726 N N . ILE A 1 89 ? 7.956 -2.298 3.844 1.00 89.94 89 ILE A N 1
ATOM 727 C CA . ILE A 1 89 ? 6.524 -1.984 3.705 1.00 89.94 89 ILE A CA 1
ATOM 728 C C . ILE A 1 89 ? 5.649 -3.069 4.339 1.00 89.94 89 ILE A C 1
ATOM 730 O O . ILE A 1 89 ? 4.694 -2.758 5.051 1.00 89.94 89 ILE A O 1
ATOM 734 N N . LEU A 1 90 ? 5.958 -4.346 4.103 1.00 90.38 90 LEU A N 1
ATOM 735 C CA . LEU A 1 90 ? 5.188 -5.452 4.672 1.00 90.38 90 LEU A CA 1
ATOM 736 C C . LEU A 1 90 ? 5.346 -5.555 6.193 1.00 90.38 90 LEU A C 1
ATOM 738 O O . LEU A 1 90 ? 4.377 -5.894 6.874 1.00 90.38 90 LEU A O 1
ATOM 742 N N . ALA A 1 91 ? 6.528 -5.242 6.727 1.00 84.12 91 ALA A N 1
ATOM 743 C CA . ALA A 1 91 ? 6.745 -5.151 8.166 1.00 84.12 91 ALA A CA 1
ATOM 744 C C . ALA A 1 91 ? 5.944 -3.988 8.777 1.00 84.12 91 ALA A C 1
ATOM 746 O O . ALA A 1 91 ? 5.207 -4.201 9.737 1.00 84.12 91 ALA A O 1
ATOM 747 N N . SER A 1 92 ? 6.003 -2.795 8.174 1.00 77.62 92 SER A N 1
ATOM 748 C CA . SER A 1 92 ? 5.254 -1.611 8.620 1.00 77.62 92 SER A CA 1
ATOM 749 C C . SER A 1 92 ? 3.735 -1.789 8.535 1.00 77.62 92 SER A C 1
ATOM 751 O O . SER A 1 92 ? 3.007 -1.135 9.273 1.00 77.62 92 SER A O 1
ATOM 753 N N . LEU A 1 93 ? 3.233 -2.666 7.658 1.00 80.88 93 LEU A N 1
ATOM 754 C CA . LEU A 1 93 ? 1.809 -3.004 7.608 1.00 80.88 93 LEU A CA 1
ATOM 755 C C . LEU A 1 93 ? 1.354 -3.825 8.818 1.00 80.88 93 LEU A C 1
ATOM 757 O O . LEU A 1 93 ? 0.263 -3.584 9.319 1.00 80.88 93 LEU A O 1
ATOM 761 N N . ARG A 1 94 ? 2.138 -4.820 9.250 1.00 72.62 94 ARG A N 1
ATOM 762 C CA . ARG A 1 94 ? 1.712 -5.790 10.275 1.00 72.62 94 ARG A CA 1
ATOM 763 C C . ARG A 1 94 ? 2.024 -5.382 11.704 1.00 72.62 94 ARG A C 1
ATOM 765 O O . ARG A 1 94 ? 1.464 -6.000 12.601 1.00 72.62 94 ARG A O 1
ATOM 772 N N . ASP A 1 95 ? 2.912 -4.419 11.913 1.00 66.06 95 ASP A N 1
ATOM 773 C CA . ASP A 1 95 ? 3.374 -4.052 13.247 1.00 66.06 95 ASP A CA 1
ATOM 774 C C . ASP A 1 95 ? 2.759 -2.712 13.699 1.00 66.06 95 ASP A C 1
ATOM 776 O O . ASP A 1 95 ? 3.362 -1.652 13.507 1.00 66.06 95 ASP A O 1
ATOM 780 N N . PRO A 1 96 ? 1.529 -2.734 14.256 1.00 53.19 96 PRO A N 1
ATOM 781 C CA . PRO A 1 96 ? 0.845 -1.541 14.744 1.00 53.19 96 PRO A CA 1
ATOM 782 C C . PRO A 1 96 ? 1.617 -0.823 15.861 1.00 53.19 96 PRO A C 1
ATOM 784 O O . PRO A 1 96 ? 1.411 0.370 16.063 1.00 53.19 96 PRO A O 1
ATOM 787 N N . GLU A 1 97 ? 2.513 -1.518 16.564 1.00 50.69 97 GLU A N 1
ATOM 788 C CA . GLU A 1 97 ? 3.279 -0.985 17.693 1.00 50.69 97 GLU A CA 1
ATOM 789 C C . GLU A 1 97 ? 4.731 -0.661 17.334 1.00 50.69 97 GLU A C 1
ATOM 791 O O . GLU A 1 97 ? 5.488 -0.238 18.209 1.00 50.69 97 GLU A O 1
ATOM 796 N N . ARG A 1 98 ? 5.139 -0.802 16.063 1.00 52.78 98 ARG A N 1
ATOM 797 C CA . ARG A 1 98 ? 6.494 -0.441 15.640 1.00 52.78 98 ARG A CA 1
ATOM 798 C C . ARG A 1 98 ? 6.706 1.058 15.806 1.00 52.78 98 ARG A C 1
ATOM 800 O O . ARG A 1 98 ? 6.353 1.864 14.945 1.00 52.78 98 ARG A O 1
ATOM 807 N N . LEU A 1 99 ? 7.311 1.402 16.935 1.00 49.28 99 LEU A N 1
ATOM 808 C CA . LEU A 1 99 ? 7.897 2.696 17.228 1.00 49.28 99 LEU A CA 1
ATOM 809 C C . LEU A 1 99 ? 9.102 2.852 16.297 1.00 49.28 99 LEU A C 1
ATOM 811 O O . LEU A 1 99 ? 10.180 2.324 16.569 1.00 49.28 99 LEU A O 1
ATOM 815 N N . GLU A 1 100 ? 8.932 3.544 15.175 1.00 52.94 100 GLU A N 1
ATOM 816 C CA . GLU A 1 100 ? 10.090 4.014 14.421 1.00 52.94 100 GLU A CA 1
ATOM 817 C C . GLU A 1 100 ? 10.573 5.312 15.063 1.00 52.94 100 GLU A C 1
ATOM 819 O O . GLU A 1 100 ? 9.863 6.320 15.087 1.00 52.94 100 GLU A O 1
ATOM 824 N N . ILE A 1 101 ? 11.779 5.256 15.632 1.00 51.16 101 ILE A N 1
ATOM 825 C CA . ILE A 1 101 ? 12.505 6.439 16.082 1.00 51.16 101 ILE A CA 1
ATOM 826 C C . ILE A 1 101 ? 13.114 7.072 14.834 1.00 51.16 101 ILE A C 1
ATOM 828 O O . ILE A 1 101 ? 14.095 6.564 14.292 1.00 51.16 101 ILE A O 1
ATOM 832 N N . VAL A 1 102 ? 12.528 8.176 14.377 1.00 54.22 102 VAL A N 1
ATOM 833 C CA . VAL A 1 102 ? 13.095 9.006 13.309 1.00 54.22 102 VAL A CA 1
ATOM 834 C C . VAL A 1 102 ? 13.618 10.279 13.972 1.00 54.22 102 VAL A C 1
ATOM 836 O O . VAL A 1 102 ? 12.866 11.203 14.286 1.00 54.22 102 VAL A O 1
ATOM 839 N N . GLY A 1 103 ? 14.916 10.298 14.286 1.00 61.34 103 GLY A N 1
ATOM 840 C CA . GLY A 1 103 ? 15.523 11.363 15.092 1.00 61.34 103 GLY A CA 1
ATOM 841 C C . GLY A 1 103 ? 15.020 11.351 16.544 1.00 61.34 103 GLY A C 1
ATOM 842 O O . GLY A 1 103 ? 15.225 10.375 17.256 1.00 61.34 103 GLY A O 1
ATOM 843 N N . TYR A 1 104 ? 14.370 12.433 16.990 1.00 50.66 104 TYR A N 1
ATOM 844 C CA . TYR A 1 104 ? 13.769 12.553 18.335 1.00 50.66 104 TYR A CA 1
ATOM 845 C C . TYR A 1 104 ? 12.254 12.261 18.371 1.00 50.66 104 TYR A C 1
ATOM 847 O O . TYR A 1 104 ? 11.641 12.345 19.435 1.00 50.66 104 TYR A O 1
ATOM 855 N N . LEU A 1 105 ? 11.632 11.940 17.231 1.00 44.31 105 LEU A N 1
ATOM 856 C CA . LEU A 1 105 ? 10.190 11.719 17.117 1.00 44.31 105 LEU A CA 1
ATOM 857 C C . LEU A 1 105 ? 9.869 10.229 16.989 1.00 44.31 105 LEU A C 1
ATOM 859 O O . LEU A 1 105 ? 10.417 9.518 16.147 1.00 44.31 105 LEU A O 1
ATOM 863 N N . ILE A 1 106 ? 8.939 9.780 17.827 1.00 49.38 106 ILE A N 1
ATOM 864 C CA . ILE A 1 106 ? 8.339 8.450 17.772 1.00 49.38 106 ILE A CA 1
ATOM 865 C C . ILE A 1 106 ? 7.183 8.503 16.770 1.00 49.38 106 ILE A C 1
ATOM 867 O O . ILE A 1 106 ? 6.195 9.198 17.007 1.00 49.38 106 ILE A O 1
ATOM 871 N N . SER A 1 107 ? 7.286 7.759 15.668 1.00 50.06 107 SER A N 1
ATOM 872 C CA . SER A 1 107 ? 6.197 7.614 14.695 1.00 50.06 107 SER A CA 1
ATOM 873 C C . SER A 1 107 ? 5.568 6.230 14.801 1.00 50.06 107 SER A C 1
ATOM 875 O O . SER A 1 107 ? 6.245 5.221 14.621 1.00 50.06 107 SER A O 1
ATOM 877 N N . VAL A 1 108 ? 4.260 6.185 15.070 1.00 58.91 108 VAL A N 1
ATOM 878 C CA . VAL A 1 108 ? 3.475 4.941 15.092 1.00 58.91 108 VAL A CA 1
ATOM 879 C C . VAL A 1 108 ? 2.618 4.875 13.828 1.00 58.91 108 VAL A C 1
ATOM 881 O O . VAL A 1 108 ? 1.742 5.719 13.621 1.00 58.91 108 VAL A O 1
ATOM 884 N N . LYS A 1 109 ? 2.851 3.893 12.955 1.00 67.81 109 LYS A N 1
ATOM 885 C CA . LYS A 1 109 ? 2.169 3.769 11.651 1.00 67.81 109 LYS A CA 1
ATOM 886 C C . LYS A 1 109 ? 0.940 2.863 11.723 1.00 67.81 109 LYS A C 1
ATOM 888 O O . LYS A 1 109 ? 0.868 1.794 11.128 1.00 67.81 109 LYS A O 1
ATOM 893 N N . LEU A 1 110 ? -0.080 3.330 12.436 1.00 73.75 110 LEU A N 1
ATOM 894 C CA . LEU A 1 110 ? -1.309 2.578 12.707 1.00 73.75 110 LEU A CA 1
ATOM 895 C C . LEU A 1 110 ? -2.353 2.685 11.586 1.00 73.75 110 LEU A C 1
ATOM 897 O O . LEU A 1 110 ? -3.399 3.317 11.760 1.00 73.75 110 LEU A O 1
ATOM 901 N N . ILE A 1 111 ? -2.107 2.060 10.430 1.00 87.44 111 ILE A N 1
ATOM 902 C CA . ILE A 1 111 ? -3.181 1.861 9.432 1.00 87.44 111 ILE A CA 1
ATOM 903 C C . ILE A 1 111 ? -3.867 0.505 9.559 1.00 87.44 111 ILE A C 1
ATOM 905 O O . ILE A 1 111 ? -5.030 0.385 9.180 1.00 87.44 111 ILE A O 1
ATOM 909 N N . TRP A 1 112 ? -3.199 -0.504 10.115 1.00 90.62 112 TRP A N 1
ATOM 910 C CA . TRP A 1 112 ? -3.793 -1.822 10.318 1.00 90.62 112 TRP A CA 1
ATOM 911 C C . TRP A 1 112 ? -4.830 -1.809 11.445 1.00 90.62 112 TRP A C 1
ATOM 913 O O . TRP A 1 112 ? -4.667 -1.138 12.466 1.00 90.62 112 TRP A O 1
ATOM 923 N N . SER A 1 113 ? -5.917 -2.555 11.261 1.00 88.62 113 SER A N 1
ATOM 924 C CA . SER A 1 113 ? -6.947 -2.757 12.278 1.00 88.62 113 SER A CA 1
ATOM 925 C C . SER A 1 113 ? -7.592 -4.133 12.146 1.00 88.62 113 SER A C 1
ATOM 927 O O . SER A 1 113 ? -7.482 -4.794 11.108 1.00 88.62 113 SER A O 1
ATOM 929 N N . GLU A 1 114 ? -8.346 -4.530 13.169 1.00 89.31 114 GLU A N 1
ATOM 930 C CA . GLU A 1 114 ? -9.188 -5.737 13.162 1.00 89.31 114 GLU A CA 1
ATOM 931 C C . GLU A 1 114 ? -10.322 -5.684 12.121 1.00 89.31 114 GLU A C 1
ATOM 933 O O . GLU A 1 114 ? -10.972 -6.688 11.837 1.00 89.31 114 GLU A O 1
ATOM 938 N N . TYR A 1 115 ? -10.534 -4.515 11.517 1.00 90.00 115 TYR A N 1
ATOM 939 C CA . TYR A 1 115 ? -11.614 -4.207 10.585 1.00 90.00 115 TYR A CA 1
ATOM 940 C C . TYR A 1 115 ? -11.144 -4.094 9.126 1.00 90.00 115 TYR A C 1
ATOM 942 O O . TYR A 1 115 ? -11.978 -4.070 8.219 1.00 90.00 115 TYR A O 1
ATOM 950 N N . GLY A 1 116 ? -9.826 -3.998 8.900 1.00 91.69 116 GLY A N 1
ATOM 951 C CA . GLY A 1 116 ? -9.193 -3.689 7.612 1.00 91.69 116 GLY A CA 1
ATOM 952 C C . GLY A 1 116 ? -8.114 -2.602 7.715 1.00 91.69 116 GLY A C 1
ATOM 953 O O . GLY A 1 116 ? -7.798 -2.119 8.802 1.00 91.69 116 GLY A O 1
ATOM 954 N N . LEU A 1 117 ? -7.542 -2.192 6.583 1.00 92.69 117 LEU A N 1
ATOM 955 C CA . LEU A 1 117 ? -6.582 -1.085 6.521 1.00 92.69 117 LEU A CA 1
ATOM 956 C C . LEU A 1 117 ? -7.310 0.255 6.443 1.00 92.69 117 LEU A C 1
ATOM 958 O O . LEU A 1 117 ? -8.150 0.437 5.559 1.00 92.69 117 LEU A O 1
ATOM 962 N N . ARG A 1 118 ? -6.958 1.197 7.315 1.00 92.38 118 ARG A N 1
ATOM 963 C CA . ARG A 1 118 ? -7.428 2.590 7.321 1.00 92.38 118 ARG A CA 1
ATOM 964 C C . ARG A 1 118 ? -6.757 3.405 6.219 1.00 92.38 118 ARG A C 1
ATOM 966 O O . ARG A 1 118 ? -5.622 3.122 5.843 1.00 92.38 118 ARG A O 1
ATOM 973 N N . SER A 1 119 ? -7.441 4.433 5.724 1.00 92.56 119 SER A N 1
ATOM 974 C CA . SER A 1 119 ? -6.932 5.250 4.617 1.00 92.56 119 SER A CA 1
ATOM 975 C C . SER A 1 119 ? -5.686 6.069 4.947 1.00 92.56 119 SER A C 1
ATOM 977 O O . SER A 1 119 ? -4.865 6.287 4.058 1.00 92.56 119 SER A O 1
ATOM 979 N N . ILE A 1 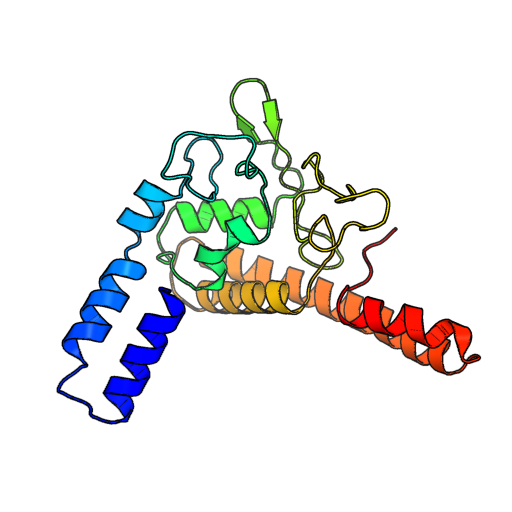120 ? -5.534 6.491 6.204 1.00 91.12 120 ILE A N 1
ATOM 980 C CA . ILE A 1 120 ? -4.344 7.161 6.747 1.00 91.12 120 ILE A CA 1
ATOM 981 C C . ILE A 1 120 ? -4.080 6.677 8.174 1.00 91.12 120 ILE A C 1
ATOM 983 O O . ILE A 1 120 ? -4.994 6.173 8.838 1.00 91.12 120 ILE A O 1
ATOM 987 N N . ALA A 1 121 ? -2.838 6.818 8.635 1.00 88.12 121 ALA A N 1
ATOM 988 C CA . ALA A 1 121 ? -2.429 6.412 9.976 1.00 88.12 121 ALA A CA 1
ATOM 989 C C . ALA A 1 121 ? -3.157 7.214 11.061 1.00 88.12 121 ALA A C 1
ATOM 991 O O . ALA A 1 121 ? -3.397 8.410 10.900 1.00 88.12 121 ALA A O 1
ATOM 992 N N . GLN A 1 122 ? -3.459 6.569 12.192 1.00 85.50 122 GLN A N 1
ATOM 993 C CA . GLN A 1 122 ? -4.084 7.232 13.350 1.00 85.50 122 GLN A CA 1
ATOM 994 C C . GLN A 1 122 ? -3.229 8.349 13.956 1.00 85.50 122 GLN A C 1
ATOM 996 O O . GLN A 1 122 ? -3.766 9.268 14.561 1.00 85.50 122 GLN A O 1
ATOM 1001 N N . SER A 1 123 ? -1.911 8.273 13.780 1.00 82.50 123 SER A N 1
ATOM 1002 C CA . SER A 1 123 ? -0.946 9.288 14.208 1.00 82.50 123 SER A CA 1
ATOM 1003 C C . SER A 1 123 ? -0.956 10.548 13.342 1.00 82.50 123 SER A C 1
ATOM 1005 O O . SER A 1 123 ? -0.384 11.560 13.738 1.00 82.50 123 SER A O 1
ATOM 1007 N N . SER A 1 124 ? -1.593 10.513 12.168 1.00 85.69 124 SER A N 1
ATOM 1008 C CA . SER A 1 124 ? -1.670 11.678 11.294 1.00 85.69 124 SER A CA 1
ATOM 1009 C C . SER A 1 124 ? -2.535 12.773 11.932 1.00 85.69 124 SER A C 1
ATOM 1011 O O . SER A 1 124 ? -3.649 12.473 12.370 1.00 85.69 124 SER A O 1
ATOM 1013 N N . PRO A 1 125 ? -2.126 14.057 11.883 1.00 86.50 125 PRO A N 1
ATOM 1014 C CA . PRO A 1 125 ? -2.976 15.168 12.325 1.00 86.50 125 PRO A CA 1
ATOM 1015 C C . PRO A 1 125 ? -4.266 15.291 11.496 1.00 86.50 125 PRO A C 1
ATOM 1017 O O . PRO A 1 125 ? -5.216 15.953 11.907 1.00 86.50 125 PRO A O 1
ATOM 1020 N N . TYR A 1 126 ? -4.324 14.633 10.334 1.00 88.50 126 TYR A N 1
ATOM 1021 C CA . TYR A 1 126 ? -5.509 14.591 9.487 1.00 88.50 126 TYR A CA 1
ATOM 1022 C C . TYR A 1 126 ? -6.465 13.454 9.843 1.00 88.50 126 TYR A C 1
ATOM 1024 O O . TYR A 1 126 ? -7.563 13.414 9.288 1.00 88.50 126 TYR A O 1
ATOM 1032 N N . TYR A 1 127 ? -6.101 12.533 10.739 1.00 89.25 127 TYR A N 1
ATOM 1033 C CA . TYR A 1 127 ? -6.967 11.421 11.116 1.00 89.25 127 TYR A CA 1
ATOM 1034 C C . TYR A 1 127 ? -8.261 11.929 11.763 1.00 89.25 127 TYR A C 1
ATOM 1036 O O . TYR A 1 127 ? -8.251 12.607 12.785 1.00 89.25 127 TYR A O 1
ATOM 1044 N N . GLY A 1 128 ? -9.402 11.638 11.139 1.00 88.62 128 GLY A N 1
ATOM 1045 C CA . GLY A 1 128 ? -10.716 12.133 11.549 1.00 88.62 128 GLY A CA 1
ATOM 1046 C C . GLY A 1 128 ? -10.928 13.642 11.360 1.00 88.62 128 GLY A C 1
ATOM 1047 O O . GLY A 1 128 ? -12.018 14.135 11.653 1.00 88.62 128 GLY A O 1
ATOM 1048 N N . ALA A 1 129 ? -9.938 14.381 10.852 1.00 89.25 129 ALA A N 1
ATOM 1049 C CA . ALA A 1 129 ? -10.026 15.825 10.688 1.00 89.25 129 ALA A CA 1
ATOM 1050 C C . ALA A 1 129 ? -10.926 16.195 9.504 1.00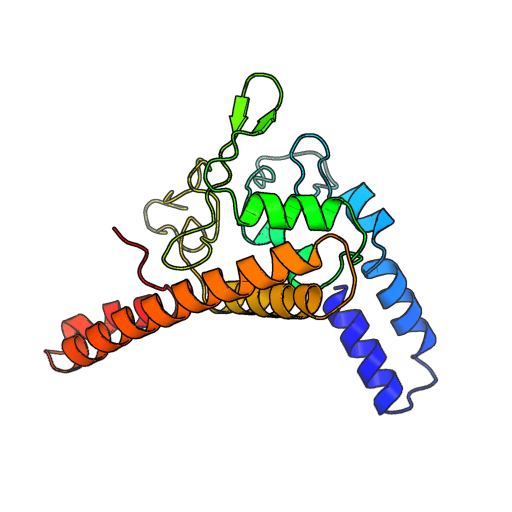 89.25 129 ALA A C 1
ATOM 1052 O O . ALA A 1 129 ? -10.807 15.645 8.404 1.00 89.25 129 ALA A O 1
ATOM 1053 N N . ARG A 1 130 ? -11.793 17.186 9.703 1.00 87.69 130 ARG A N 1
ATOM 1054 C CA . ARG A 1 130 ? -12.653 17.724 8.644 1.00 87.69 130 ARG A CA 1
ATOM 1055 C C . ARG A 1 130 ? -11.846 18.520 7.615 1.00 87.69 130 ARG A C 1
ATOM 1057 O O . ARG A 1 130 ? -10.790 19.063 7.939 1.00 87.69 130 ARG A O 1
ATOM 1064 N N . ASN A 1 131 ? -12.324 18.569 6.373 1.00 83.62 131 ASN A N 1
ATOM 1065 C CA . ASN A 1 131 ? -11.736 19.444 5.350 1.00 83.62 131 ASN A CA 1
ATOM 1066 C C . ASN A 1 131 ? -12.208 20.891 5.538 1.00 83.62 131 ASN A C 1
ATOM 1068 O O . ASN A 1 131 ? -11.411 21.815 5.421 1.00 83.62 131 ASN A O 1
ATOM 1072 N N . THR A 1 132 ? -13.491 21.064 5.853 1.00 86.19 132 THR A N 1
ATOM 1073 C CA . THR A 1 132 ? -14.145 22.346 6.140 1.00 86.19 132 THR A CA 1
ATOM 1074 C C . THR A 1 132 ? -15.176 22.152 7.256 1.00 86.19 132 THR A C 1
ATOM 1076 O O . THR A 1 132 ? -15.380 21.039 7.744 1.00 86.19 132 THR A O 1
ATOM 1079 N N . GLU A 1 133 ? -15.876 23.212 7.657 1.00 86.62 133 GLU A N 1
ATOM 1080 C CA . GLU A 1 133 ? -17.008 23.101 8.585 1.00 86.62 133 GLU A CA 1
ATOM 1081 C C . GLU A 1 133 ? -18.127 22.178 8.066 1.00 86.62 133 GLU A C 1
ATOM 1083 O O . GLU A 1 133 ? -18.858 21.581 8.857 1.00 86.62 133 GLU A O 1
ATOM 1088 N N . HIS A 1 134 ? -18.266 22.000 6.755 1.00 88.56 134 HIS A N 1
ATOM 1089 C CA . HIS A 1 134 ? -19.341 21.187 6.181 1.00 88.56 134 HIS A CA 1
ATOM 1090 C C . HIS A 1 134 ? -18.847 19.872 5.568 1.00 88.56 134 HIS A C 1
ATOM 1092 O O . HIS A 1 134 ? -19.654 18.968 5.367 1.00 88.56 134 HIS A O 1
ATOM 1098 N N . ASP A 1 135 ? -17.534 19.712 5.380 1.00 83.81 135 ASP A N 1
ATOM 1099 C CA . ASP A 1 135 ? -16.939 18.532 4.751 1.00 83.81 135 ASP A CA 1
ATOM 1100 C C . ASP A 1 135 ? -16.335 17.572 5.795 1.00 83.81 135 ASP A C 1
ATOM 1102 O O . ASP A 1 135 ? -15.214 17.796 6.279 1.00 83.81 135 ASP A O 1
ATOM 1106 N N . PRO A 1 136 ? -17.046 16.489 6.174 1.00 85.06 136 PRO A N 1
ATOM 1107 C CA . PRO A 1 136 ? -16.529 15.492 7.105 1.00 85.06 136 PRO A CA 1
ATOM 1108 C C . PRO A 1 136 ? -15.322 14.723 6.529 1.00 85.06 136 PRO A C 1
ATOM 1110 O O . PRO A 1 136 ? -15.119 14.688 5.313 1.00 85.06 136 PRO A O 1
ATOM 1113 N N . PRO A 1 137 ? -14.516 14.063 7.383 1.00 85.19 137 PRO A N 1
ATOM 1114 C CA . PRO A 1 137 ? -13.413 13.218 6.927 1.00 85.19 137 PRO A CA 1
ATOM 1115 C C . PRO A 1 137 ? -13.920 12.068 6.042 1.00 85.19 137 PRO A C 1
ATOM 1117 O O . PRO A 1 137 ? -14.765 11.282 6.468 1.00 85.19 137 PRO A O 1
ATOM 1120 N N . TYR A 1 138 ? -13.369 11.947 4.829 1.00 85.31 138 TYR A N 1
ATOM 1121 C CA . TYR A 1 138 ? -13.731 10.880 3.883 1.00 85.31 138 TYR A CA 1
ATOM 1122 C C . TYR A 1 138 ? -12.583 9.892 3.653 1.00 85.31 138 TYR A C 1
ATOM 1124 O O . TYR A 1 138 ? -12.686 8.729 4.018 1.00 85.31 138 TYR A O 1
ATOM 1132 N N . TRP A 1 139 ? -11.430 10.361 3.167 1.00 91.31 139 TRP A N 1
ATOM 1133 C CA . TRP A 1 139 ? -10.195 9.563 3.040 1.00 91.31 139 TRP A CA 1
ATOM 1134 C C . TRP A 1 139 ? -9.242 9.762 4.226 1.00 91.31 139 TRP A C 1
ATOM 1136 O O . TRP A 1 139 ? -8.031 9.586 4.106 1.00 91.31 139 TRP A O 1
ATOM 1146 N N . ARG A 1 140 ? -9.788 10.115 5.393 1.00 91.56 140 ARG A N 1
ATOM 1147 C CA . ARG A 1 140 ? -9.041 10.514 6.594 1.00 91.56 140 ARG A CA 1
ATOM 1148 C C . ARG A 1 140 ? -9.256 9.563 7.784 1.00 91.56 140 ARG A C 1
ATOM 1150 O O . ARG A 1 140 ? -9.527 10.001 8.891 1.00 91.56 140 ARG A O 1
ATOM 1157 N N . GLY A 1 141 ? -9.177 8.254 7.546 1.00 89.12 141 GLY A N 1
ATOM 1158 C CA . GLY A 1 141 ? -9.249 7.196 8.568 1.00 89.12 141 GLY A CA 1
ATOM 1159 C C . GLY A 1 141 ? -10.174 6.038 8.186 1.00 89.12 141 GLY A C 1
ATOM 1160 O O . GLY A 1 141 ? -9.981 4.904 8.625 1.00 89.12 141 GLY A O 1
ATOM 1161 N N . ASN A 1 142 ? -11.125 6.307 7.294 1.00 91.06 142 ASN A N 1
ATOM 1162 C CA . ASN A 1 142 ? -12.100 5.350 6.780 1.00 91.06 142 ASN A CA 1
ATOM 1163 C C . ASN A 1 142 ? -11.439 4.121 6.113 1.00 91.06 142 ASN A C 1
ATOM 1165 O O . ASN A 1 142 ? -10.362 4.228 5.523 1.00 91.06 142 ASN A O 1
ATOM 1169 N N . ILE A 1 143 ? -12.086 2.951 6.197 1.00 91.50 143 ILE A N 1
ATOM 1170 C CA . ILE A 1 143 ? -11.631 1.693 5.579 1.00 91.50 143 ILE A CA 1
ATOM 1171 C C . ILE A 1 143 ? -12.391 1.498 4.274 1.00 91.50 143 ILE A C 1
ATOM 1173 O O . ILE A 1 143 ? -13.611 1.346 4.284 1.00 91.50 143 ILE A O 1
ATOM 1177 N N . TRP A 1 144 ? -11.652 1.450 3.168 1.00 92.69 144 TRP A N 1
ATOM 1178 C CA . TRP A 1 144 ? -12.209 1.363 1.824 1.00 92.69 144 TRP A CA 1
ATOM 1179 C C . TRP A 1 144 ? -11.923 0.002 1.194 1.00 92.69 144 TRP A C 1
ATOM 1181 O O . TRP A 1 144 ? -10.761 -0.408 1.067 1.00 92.69 144 TRP A O 1
ATOM 1191 N N . ILE A 1 145 ? -12.979 -0.709 0.788 1.00 91.81 145 ILE A N 1
ATOM 1192 C CA . ILE A 1 145 ? -12.861 -2.092 0.304 1.00 91.81 145 ILE A CA 1
ATOM 1193 C C . ILE A 1 145 ? -12.087 -2.204 -1.014 1.00 91.81 145 ILE A C 1
ATOM 1195 O O . ILE A 1 145 ? -11.324 -3.147 -1.193 1.00 91.81 145 ILE A O 1
ATOM 1199 N N . ASN A 1 146 ? -12.211 -1.227 -1.913 1.00 90.94 146 ASN A N 1
ATOM 1200 C CA . ASN A 1 146 ? -11.485 -1.200 -3.185 1.00 90.94 146 ASN A CA 1
ATOM 1201 C C . ASN A 1 146 ? -9.961 -1.161 -2.976 1.00 90.94 146 ASN A C 1
ATOM 1203 O O . ASN A 1 146 ? -9.231 -1.923 -3.608 1.00 90.94 146 ASN A O 1
ATOM 1207 N N . VAL A 1 147 ? -9.476 -0.321 -2.057 1.00 95.06 147 VAL A N 1
ATOM 1208 C CA . VAL A 1 147 ? -8.043 -0.222 -1.748 1.00 95.06 147 VAL A CA 1
ATOM 1209 C C . VAL A 1 147 ? -7.560 -1.460 -0.996 1.00 95.06 147 VAL A C 1
ATOM 1211 O O . VAL A 1 147 ? -6.547 -2.055 -1.363 1.00 95.06 147 VAL A O 1
ATOM 1214 N N . ASN A 1 148 ? -8.325 -1.916 -0.004 1.00 95.44 148 ASN A N 1
ATOM 1215 C CA . ASN A 1 148 ? -8.026 -3.148 0.727 1.00 95.44 148 ASN A CA 1
ATOM 1216 C C . ASN A 1 148 ? -7.962 -4.376 -0.196 1.00 95.44 148 ASN A C 1
ATOM 1218 O O . ASN A 1 148 ? -7.087 -5.225 -0.034 1.00 95.44 148 ASN A O 1
ATOM 1222 N N . TYR A 1 149 ? -8.834 -4.453 -1.203 1.00 96.38 149 TYR A N 1
ATOM 1223 C CA . TYR A 1 149 ? -8.797 -5.495 -2.225 1.00 96.38 149 TYR A CA 1
ATOM 1224 C C . TYR A 1 149 ? -7.504 -5.453 -3.049 1.00 96.38 149 TYR A C 1
ATOM 1226 O O . TYR A 1 149 ? -6.890 -6.496 -3.277 1.00 96.38 149 TYR A O 1
ATOM 1234 N N . MET A 1 150 ? -7.047 -4.266 -3.465 1.00 97.69 150 MET A N 1
ATOM 1235 C CA . MET A 1 150 ? -5.769 -4.129 -4.175 1.00 97.69 150 MET A CA 1
ATOM 1236 C C . MET A 1 150 ? -4.587 -4.582 -3.310 1.00 97.69 150 MET A C 1
ATOM 1238 O O . MET A 1 150 ? -3.709 -5.289 -3.805 1.00 97.69 150 MET A O 1
ATOM 1242 N N . VAL A 1 151 ? -4.592 -4.253 -2.013 1.00 97.44 151 VAL A N 1
ATOM 1243 C CA . VAL A 1 151 ? -3.565 -4.733 -1.075 1.00 97.44 151 VAL A CA 1
ATOM 1244 C C . VAL A 1 151 ? -3.632 -6.253 -0.913 1.00 97.44 151 VAL A C 1
ATOM 1246 O O . VAL A 1 151 ? -2.611 -6.912 -1.083 1.00 97.44 151 VAL A O 1
ATOM 1249 N N . LEU A 1 152 ? -4.811 -6.846 -0.688 1.00 97.94 152 LEU A N 1
ATOM 1250 C CA . LEU A 1 152 ? -4.977 -8.307 -0.646 1.00 97.94 152 LEU A CA 1
ATOM 1251 C C . LEU A 1 152 ? -4.456 -8.983 -1.921 1.00 97.94 152 LEU A C 1
ATOM 1253 O O . LEU A 1 152 ? -3.768 -10.000 -1.856 1.00 97.94 152 LEU A O 1
ATOM 1257 N N . SER A 1 153 ? -4.758 -8.404 -3.081 1.00 98.12 153 SER A N 1
ATOM 1258 C CA . SER A 1 153 ? -4.307 -8.892 -4.382 1.00 98.12 153 SER A CA 1
ATOM 1259 C C . SER A 1 153 ? -2.780 -8.859 -4.517 1.00 98.12 153 SER A C 1
ATOM 1261 O O . SER A 1 153 ? -2.189 -9.796 -5.059 1.00 98.12 153 SER A O 1
ATOM 1263 N N . ALA A 1 154 ? -2.126 -7.811 -4.011 1.00 98.19 154 ALA A N 1
ATOM 1264 C CA . ALA A 1 154 ? -0.670 -7.719 -3.959 1.00 98.19 154 ALA A CA 1
ATOM 1265 C C . ALA A 1 154 ? -0.064 -8.716 -2.958 1.00 98.19 154 AL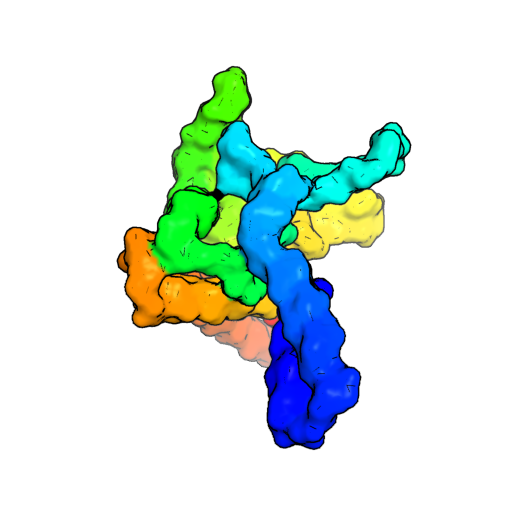A A C 1
ATOM 1267 O O . ALA A 1 154 ? 0.859 -9.444 -3.316 1.00 98.19 154 ALA A O 1
ATOM 1268 N N . LEU A 1 155 ? -0.612 -8.821 -1.743 1.00 98.12 155 LEU A N 1
ATOM 1269 C CA . LEU A 1 155 ? -0.144 -9.763 -0.720 1.00 98.12 155 LEU A CA 1
ATOM 1270 C C . LEU A 1 155 ? -0.235 -11.218 -1.198 1.00 98.12 155 LEU A C 1
ATOM 1272 O O . LEU A 1 155 ? 0.711 -11.983 -1.030 1.00 98.12 155 LEU A O 1
ATOM 1276 N N . ASN A 1 156 ? -1.332 -11.590 -1.864 1.00 98.44 156 ASN A N 1
ATOM 1277 C CA . ASN A 1 156 ? -1.475 -12.915 -2.463 1.00 98.44 156 ASN A CA 1
ATOM 1278 C C . ASN A 1 156 ? -0.413 -13.174 -3.542 1.00 98.44 156 ASN A C 1
ATOM 1280 O O . ASN A 1 156 ? 0.166 -14.258 -3.595 1.00 98.44 156 ASN A O 1
ATOM 1284 N N . TYR A 1 157 ? -0.131 -12.177 -4.387 1.00 98.50 157 TYR A N 1
ATOM 1285 C CA . TYR A 1 157 ? 0.914 -12.263 -5.407 1.00 98.50 157 TYR A CA 1
ATOM 1286 C C . TYR A 1 157 ? 2.303 -12.474 -4.785 1.00 98.50 157 TYR A C 1
ATOM 1288 O O . TYR A 1 157 ? 2.950 -13.477 -5.084 1.00 98.50 157 TYR A O 1
ATOM 1296 N N . TYR A 1 158 ? 2.724 -11.601 -3.864 1.00 98.38 158 TYR A N 1
ATOM 1297 C CA . TYR A 1 158 ? 4.031 -11.700 -3.200 1.00 98.38 158 TYR A CA 1
ATOM 1298 C C . TYR A 1 158 ? 4.155 -12.935 -2.296 1.00 98.38 158 TYR A C 1
ATOM 1300 O O . TYR A 1 158 ? 5.237 -13.492 -2.151 1.00 98.38 158 TYR A O 1
ATOM 1308 N N . GLY A 1 159 ? 3.049 -13.434 -1.740 1.00 97.88 159 GLY A N 1
ATOM 1309 C CA . GLY A 1 159 ? 3.022 -14.706 -1.020 1.00 97.88 159 GLY A CA 1
ATOM 1310 C C . GLY A 1 159 ? 3.127 -15.938 -1.931 1.00 97.88 159 GLY A C 1
ATOM 1311 O O . GLY A 1 159 ? 3.455 -17.036 -1.466 1.00 97.88 159 GLY A O 1
ATOM 1312 N N . SER A 1 160 ? 2.853 -15.798 -3.227 1.00 98.12 160 SER A N 1
ATOM 1313 C CA . SER A 1 160 ? 2.866 -16.916 -4.179 1.00 98.12 160 SER A CA 1
ATOM 1314 C C . SER A 1 160 ? 4.231 -17.116 -4.833 1.00 98.12 160 SER A C 1
ATOM 1316 O O . SER A 1 160 ? 4.621 -18.263 -5.061 1.00 98.12 160 SER A O 1
ATOM 1318 N N . ILE A 1 161 ? 4.976 -16.035 -5.059 1.00 98.00 161 ILE A N 1
ATOM 1319 C CA . ILE A 1 161 ? 6.296 -16.045 -5.704 1.00 98.00 161 ILE A CA 1
ATOM 1320 C C . ILE A 1 161 ? 7.450 -16.218 -4.690 1.00 98.00 161 ILE A C 1
ATOM 1322 O O . ILE A 1 161 ? 7.240 -16.010 -3.493 1.00 98.00 161 ILE A O 1
ATOM 1326 N N . PRO A 1 162 ? 8.652 -16.647 -5.123 1.00 97.88 162 PRO A N 1
ATOM 1327 C CA . PRO A 1 162 ? 9.853 -16.659 -4.282 1.00 97.88 162 PRO A CA 1
ATOM 1328 C C . PRO A 1 162 ? 10.261 -15.251 -3.820 1.00 97.88 162 PRO A C 1
ATOM 1330 O O . PRO A 1 162 ? 10.004 -14.279 -4.526 1.00 97.88 162 PRO A O 1
ATOM 1333 N N . GLY A 1 163 ? 10.862 -15.173 -2.630 1.00 96.25 163 GLY A N 1
ATOM 1334 C CA . GLY A 1 163 ? 11.427 -13.950 -2.055 1.00 96.25 163 GLY A CA 1
ATOM 1335 C C . GLY A 1 163 ? 11.435 -13.955 -0.519 1.00 96.25 163 GLY A C 1
ATOM 1336 O O . GLY A 1 163 ? 10.664 -14.704 0.097 1.00 96.25 163 GLY A O 1
ATOM 1337 N N . PRO A 1 164 ? 12.267 -13.120 0.128 1.00 96.50 164 PRO A N 1
ATOM 1338 C CA . PRO A 1 164 ? 12.417 -13.046 1.585 1.00 96.50 164 PRO A CA 1
ATOM 1339 C C . PRO A 1 164 ? 11.102 -12.680 2.279 1.00 96.50 164 PRO A C 1
ATOM 1341 O O . PRO A 1 164 ? 10.763 -13.196 3.341 1.00 96.50 164 PRO A O 1
ATOM 1344 N N . SER A 1 165 ? 10.308 -11.838 1.623 1.00 95.19 165 SER A N 1
ATOM 1345 C CA . SER A 1 165 ? 9.031 -11.332 2.118 1.00 95.19 165 SER A CA 1
ATOM 1346 C C . SER A 1 165 ? 7.847 -12.297 1.960 1.00 95.19 165 SER A C 1
ATOM 1348 O O . SER A 1 165 ? 6.739 -12.000 2.414 1.00 95.19 165 SER A O 1
ATOM 1350 N N . ARG A 1 166 ? 8.045 -13.466 1.335 1.00 96.94 166 ARG A N 1
ATOM 1351 C CA . ARG A 1 166 ? 6.962 -14.399 0.975 1.00 96.94 166 ARG A CA 1
ATOM 1352 C C . ARG A 1 166 ? 6.137 -14.856 2.178 1.00 96.94 166 ARG A C 1
ATOM 1354 O O . ARG A 1 166 ? 4.908 -14.882 2.111 1.00 96.94 166 ARG A O 1
ATOM 1361 N N . ALA A 1 167 ? 6.800 -15.238 3.270 1.00 96.19 167 ALA A N 1
ATOM 1362 C CA . ALA A 1 167 ? 6.124 -15.705 4.480 1.00 96.19 167 ALA A CA 1
ATOM 1363 C C . ALA A 1 167 ? 5.296 -14.579 5.119 1.00 96.19 167 ALA A C 1
ATOM 1365 O O . ALA A 1 167 ? 4.109 -14.763 5.386 1.00 96.19 167 ALA A O 1
ATOM 1366 N N . THR A 1 168 ? 5.889 -13.391 5.261 1.00 94.25 168 THR A N 1
ATOM 1367 C CA . THR A 1 168 ? 5.219 -12.193 5.785 1.00 94.25 168 THR A CA 1
ATOM 1368 C C . THR A 1 168 ? 3.994 -11.822 4.952 1.00 94.25 168 THR A C 1
ATOM 1370 O O . THR A 1 168 ? 2.926 -11.575 5.513 1.00 94.25 168 THR A O 1
ATOM 1373 N N . ALA A 1 169 ? 4.104 -11.856 3.620 1.00 96.44 169 ALA A N 1
ATOM 1374 C CA . ALA A 1 169 ? 2.998 -11.563 2.711 1.00 96.44 169 ALA A CA 1
ATOM 1375 C C . ALA A 1 169 ? 1.833 -12.558 2.857 1.00 96.44 169 ALA A C 1
ATOM 1377 O O . ALA A 1 169 ? 0.673 -12.144 2.875 1.00 96.44 169 ALA A O 1
ATOM 1378 N N . ARG A 1 170 ? 2.119 -13.860 3.013 1.00 97.19 170 ARG A N 1
ATOM 1379 C CA . ARG A 1 170 ? 1.090 -14.894 3.249 1.00 97.19 170 ARG A CA 1
ATOM 1380 C C . ARG A 1 170 ? 0.342 -14.673 4.555 1.00 97.19 170 ARG A C 1
ATOM 1382 O O . ARG A 1 170 ? -0.886 -14.742 4.570 1.00 97.19 170 ARG A O 1
ATOM 1389 N N . THR A 1 171 ? 1.075 -14.399 5.629 1.00 95.56 171 THR A N 1
ATOM 1390 C CA . THR A 1 171 ? 0.478 -14.144 6.941 1.00 95.56 171 THR A CA 1
ATOM 1391 C C . THR A 1 171 ? -0.387 -12.887 6.903 1.00 95.56 171 THR A C 1
ATOM 1393 O O . THR A 1 171 ? -1.562 -12.951 7.260 1.00 95.56 171 THR A O 1
ATOM 1396 N N . ALA A 1 172 ? 0.141 -11.783 6.358 1.00 94.56 172 ALA A N 1
ATOM 1397 C CA . ALA A 1 172 ? -0.612 -10.544 6.176 1.00 94.56 172 ALA A CA 1
ATOM 1398 C C . ALA A 1 172 ? -1.885 -10.766 5.341 1.00 94.56 172 ALA A C 1
ATOM 1400 O O . ALA A 1 172 ? -2.954 -10.271 5.690 1.00 94.56 172 ALA A O 1
ATOM 1401 N N . PHE A 1 173 ? -1.800 -11.534 4.250 1.00 97.25 173 PHE A N 1
ATOM 1402 C CA . PHE A 1 173 ? -2.960 -11.852 3.419 1.00 97.25 173 PHE A CA 1
ATOM 1403 C C . PHE A 1 173 ? -4.051 -12.574 4.216 1.00 97.25 173 PHE A C 1
ATOM 1405 O O . PHE A 1 173 ? -5.218 -12.184 4.152 1.00 97.25 173 PHE A O 1
ATOM 1412 N N . ALA A 1 174 ? -3.683 -13.620 4.961 1.00 97.00 174 ALA A N 1
ATOM 1413 C CA . ALA A 1 174 ? -4.630 -14.418 5.731 1.00 97.00 174 ALA A CA 1
ATOM 1414 C C . ALA A 1 174 ? -5.325 -13.585 6.820 1.00 97.00 174 ALA A C 1
ATOM 1416 O O . ALA A 1 174 ? -6.551 -13.628 6.939 1.00 97.00 174 ALA A O 1
ATOM 1417 N N . GLU A 1 175 ? -4.556 -12.792 7.567 1.00 94.88 175 GLU A N 1
ATOM 1418 C CA . GLU A 1 175 ? -5.062 -11.923 8.633 1.00 94.88 175 GLU A CA 1
ATOM 1419 C C . GLU A 1 175 ? -5.965 -10.816 8.078 1.00 94.88 175 GLU A C 1
ATOM 1421 O O . GLU A 1 175 ? -7.112 -10.684 8.507 1.00 94.88 175 GLU A O 1
ATOM 1426 N N . LEU A 1 176 ? -5.507 -10.070 7.065 1.00 94.50 176 LEU A N 1
ATOM 1427 C CA . LEU A 1 176 ? -6.290 -8.980 6.482 1.00 94.50 176 LEU A CA 1
ATOM 1428 C C . LEU A 1 176 ? -7.586 -9.494 5.847 1.00 94.50 176 LEU A C 1
ATOM 1430 O O . LEU A 1 176 ? -8.643 -8.886 6.015 1.00 94.50 176 LEU A O 1
ATOM 1434 N N . LYS A 1 177 ? -7.534 -10.640 5.155 1.00 96.38 177 LYS A N 1
ATOM 1435 C CA . LYS A 1 177 ? -8.724 -11.274 4.575 1.00 96.38 177 LYS A CA 1
ATOM 1436 C C . LYS A 1 177 ? -9.720 -11.651 5.667 1.00 96.38 177 LYS A C 1
ATOM 1438 O O . LYS A 1 177 ? -10.907 -11.372 5.514 1.00 96.38 177 LYS A O 1
ATOM 1443 N N . LYS A 1 178 ? -9.252 -12.265 6.760 1.00 95.81 178 LYS A N 1
ATOM 1444 C CA . LYS A 1 178 ? -10.098 -12.622 7.906 1.00 95.81 178 LYS A CA 1
ATOM 1445 C C . LYS A 1 178 ? -10.764 -11.381 8.502 1.00 95.81 178 LYS A C 1
ATOM 1447 O O . LYS A 1 178 ? -11.980 -11.400 8.687 1.00 95.81 178 LYS A O 1
ATOM 1452 N N . ASN A 1 179 ? -10.000 -10.317 8.745 1.00 92.69 179 ASN A N 1
ATOM 1453 C CA . ASN A 1 179 ? -10.492 -9.055 9.305 1.00 92.69 179 ASN A CA 1
ATOM 1454 C C . ASN A 1 179 ? -11.591 -8.445 8.427 1.00 92.69 179 ASN A C 1
ATOM 1456 O O . ASN A 1 179 ? -12.697 -8.187 8.900 1.00 92.69 179 ASN A O 1
ATOM 1460 N N . LEU A 1 180 ? -11.326 -8.306 7.125 1.00 92.56 180 LEU A N 1
ATOM 1461 C CA . LEU A 1 180 ? -12.275 -7.729 6.172 1.00 92.56 180 LEU A CA 1
ATOM 1462 C C . LEU A 1 180 ? -13.551 -8.564 6.042 1.00 92.56 180 LEU A C 1
ATOM 1464 O O . LEU A 1 180 ? -14.641 -8.014 6.146 1.00 92.56 180 LEU A O 1
ATOM 1468 N N . VAL A 1 181 ? -13.438 -9.882 5.848 1.00 92.38 181 VAL A N 1
ATOM 1469 C CA . VAL A 1 181 ? -14.611 -10.761 5.689 1.00 92.38 181 VAL A CA 1
ATOM 1470 C C . VAL A 1 181 ? -15.456 -10.776 6.959 1.00 92.38 181 VAL A C 1
ATOM 1472 O O . VAL A 1 181 ? -16.675 -10.651 6.878 1.00 92.38 181 VAL A O 1
ATOM 1475 N N . THR A 1 182 ? -14.819 -10.867 8.129 1.00 91.56 182 THR A N 1
ATOM 1476 C CA . THR A 1 182 ? -15.524 -10.837 9.418 1.00 91.56 182 THR A CA 1
ATOM 1477 C C . THR A 1 182 ? -16.259 -9.514 9.602 1.00 91.56 182 THR A C 1
ATOM 1479 O O . THR A 1 182 ? -17.414 -9.504 10.021 1.00 91.56 182 THR A O 1
ATOM 1482 N N . ASN A 1 183 ? -15.614 -8.393 9.276 1.00 88.06 183 ASN A N 1
ATOM 1483 C CA . ASN A 1 183 ? -16.218 -7.077 9.424 1.00 88.06 183 ASN A CA 1
ATOM 1484 C C . ASN A 1 183 ? -17.373 -6.857 8.434 1.00 88.06 183 ASN A C 1
ATOM 1486 O O . ASN A 1 183 ? -18.439 -6.395 8.828 1.00 88.06 183 ASN A O 1
ATOM 1490 N N . ILE A 1 184 ? -17.208 -7.254 7.168 1.00 86.44 184 ILE A N 1
ATOM 1491 C CA . ILE A 1 184 ? -18.266 -7.167 6.149 1.00 86.44 184 ILE A CA 1
ATOM 1492 C C . ILE A 1 184 ? -19.466 -8.032 6.530 1.00 86.44 184 ILE A C 1
ATOM 1494 O O . ILE A 1 184 ? -20.594 -7.569 6.389 1.00 86.44 184 ILE A O 1
ATOM 1498 N N . ALA A 1 185 ? -19.247 -9.252 7.031 1.00 85.06 185 ALA A N 1
ATOM 1499 C CA . ALA A 1 185 ? -20.327 -10.120 7.496 1.00 85.06 185 ALA A CA 1
ATOM 1500 C C . ALA A 1 185 ? -21.110 -9.456 8.639 1.00 85.06 185 ALA A C 1
ATOM 1502 O O . ALA A 1 185 ? -22.316 -9.264 8.518 1.00 85.06 185 ALA A O 1
ATOM 1503 N N . LYS A 1 186 ? -20.405 -8.973 9.675 1.00 84.06 186 LYS A N 1
ATOM 1504 C CA . LYS A 1 186 ? -21.013 -8.236 10.797 1.00 84.06 186 LYS A CA 1
ATOM 1505 C C . LYS A 1 186 ? -21.824 -7.025 10.331 1.00 84.06 186 LYS A C 1
ATOM 1507 O O . LYS A 1 186 ? -22.927 -6.804 10.815 1.00 84.06 186 LYS A O 1
ATOM 1512 N N . VAL A 1 187 ? -21.288 -6.231 9.400 1.00 77.50 187 VAL A N 1
ATOM 1513 C CA . VAL A 1 187 ? -21.997 -5.067 8.847 1.00 77.50 187 VAL A CA 1
ATOM 1514 C C . VAL A 1 187 ? -23.213 -5.486 8.024 1.00 77.50 187 VAL A C 1
ATOM 1516 O O . VAL A 1 187 ? -24.258 -4.853 8.128 1.00 77.50 187 VAL A O 1
ATOM 1519 N N . SER A 1 188 ? -23.101 -6.545 7.227 1.00 74.75 188 SER A N 1
ATOM 1520 C CA . SER A 1 188 ? -24.193 -7.024 6.376 1.00 74.75 188 SER A CA 1
ATOM 1521 C C . SER A 1 188 ? -25.373 -7.526 7.206 1.00 74.75 188 SER A C 1
ATOM 1523 O O . SER A 1 188 ? -26.507 -7.169 6.901 1.00 74.75 188 SER A O 1
ATOM 1525 N N . ASP A 1 189 ? -25.116 -8.251 8.296 1.00 70.12 189 ASP A N 1
ATOM 1526 C CA . ASP A 1 189 ? -26.156 -8.694 9.233 1.00 70.12 189 ASP A CA 1
ATOM 1527 C C . ASP A 1 189 ? -26.891 -7.496 9.862 1.00 70.12 189 ASP A C 1
ATOM 1529 O O . ASP A 1 189 ? -28.121 -7.47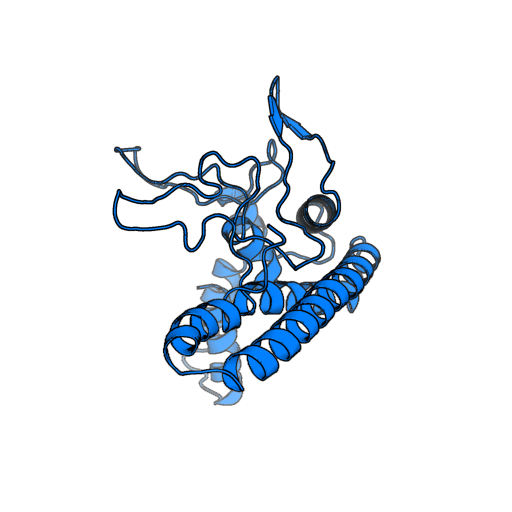9 9.937 1.00 70.12 189 ASP A O 1
ATOM 1533 N N . ILE A 1 190 ? -26.149 -6.444 10.233 1.00 66.62 190 ILE A N 1
ATOM 1534 C CA . ILE A 1 190 ? -26.720 -5.187 10.741 1.00 66.62 190 ILE A CA 1
ATOM 1535 C C . ILE A 1 190 ? -27.559 -4.491 9.662 1.00 66.62 190 ILE A C 1
ATOM 1537 O O . ILE A 1 190 ? -28.646 -4.006 9.959 1.00 66.62 190 ILE A O 1
ATOM 1541 N N . LEU A 1 191 ? -27.092 -4.437 8.412 1.00 60.31 191 LEU A N 1
ATOM 1542 C CA . LEU A 1 191 ? -27.818 -3.787 7.316 1.00 60.31 191 LEU A CA 1
ATOM 1543 C C . LEU A 1 191 ? -29.122 -4.519 6.986 1.00 60.31 191 LEU A C 1
ATOM 1545 O O . LEU A 1 191 ? -30.141 -3.866 6.777 1.00 60.31 191 LEU A O 1
ATOM 1549 N N . VAL A 1 192 ? -29.115 -5.854 6.981 1.00 62.44 192 VAL A N 1
ATOM 1550 C CA . VAL A 1 192 ? -30.331 -6.665 6.810 1.00 62.44 192 VAL A CA 1
ATOM 1551 C C . VAL A 1 192 ? -31.324 -6.387 7.942 1.00 62.44 192 VAL A C 1
ATOM 1553 O O . VAL A 1 192 ? -32.506 -6.182 7.670 1.00 62.44 192 VAL A O 1
ATOM 1556 N N . TYR A 1 193 ? -30.849 -6.283 9.188 1.00 59.41 193 TYR A N 1
ATOM 1557 C CA . TYR A 1 193 ? -31.682 -5.908 10.333 1.00 59.41 193 TYR A CA 1
ATOM 1558 C C . TYR A 1 193 ? -32.242 -4.478 10.201 1.00 59.41 193 TYR A C 1
ATOM 1560 O O . TYR A 1 193 ? -33.443 -4.263 10.337 1.00 59.41 193 TYR A O 1
ATOM 1568 N N . CYS A 1 194 ? -31.413 -3.493 9.847 1.00 53.97 194 CYS A N 1
ATOM 1569 C CA . CYS A 1 194 ? -31.838 -2.099 9.692 1.00 53.97 194 CYS A CA 1
ATOM 1570 C C . CYS A 1 194 ? -32.814 -1.883 8.528 1.00 53.97 194 CYS A C 1
ATOM 1572 O O . CYS A 1 194 ? -33.681 -1.023 8.631 1.00 53.97 194 CYS A O 1
ATOM 1574 N N . MET A 1 195 ? -32.697 -2.644 7.435 1.00 55.66 195 MET A N 1
ATOM 1575 C CA . MET A 1 195 ? -33.639 -2.585 6.308 1.00 55.66 195 MET A CA 1
ATOM 1576 C C . MET A 1 195 ? -34.986 -3.262 6.604 1.00 55.66 195 MET A C 1
ATOM 1578 O O . MET A 1 195 ? -35.932 -3.072 5.843 1.00 55.66 195 MET A O 1
ATOM 1582 N N . SER A 1 196 ? -35.085 -4.032 7.692 1.00 57.81 196 SER A N 1
ATOM 1583 C CA . SER A 1 196 ? -36.360 -4.560 8.195 1.00 57.81 196 SER A CA 1
ATOM 1584 C C . SER A 1 196 ? -37.144 -3.541 9.036 1.00 57.81 196 SER A C 1
ATOM 1586 O O . SER A 1 196 ? -38.333 -3.735 9.283 1.00 57.81 196 SER A O 1
ATOM 1588 N N . GLU A 1 197 ? -36.507 -2.424 9.410 1.00 52.72 197 GLU A N 1
ATOM 1589 C CA . GLU A 1 197 ? -37.128 -1.294 10.101 1.00 52.72 197 GLU A CA 1
ATOM 1590 C C . GLU A 1 197 ? -37.244 -0.048 9.191 1.00 52.72 197 GLU A C 1
ATOM 1592 O O . GLU A 1 197 ? -36.680 0.027 8.102 1.00 52.72 197 GLU A O 1
ATOM 1597 N N . SER A 1 198 ? -38.073 0.920 9.593 1.00 52.91 198 SER A N 1
ATOM 1598 C CA . SER A 1 198 ? -38.600 1.988 8.723 1.00 52.91 198 SER A CA 1
ATOM 1599 C C . SER A 1 198 ? -37.571 2.926 8.035 1.00 52.91 198 SER A C 1
ATOM 1601 O O . SER A 1 198 ? -36.443 3.146 8.477 1.00 52.91 198 SER A O 1
ATOM 1603 N N . VAL A 1 199 ? -38.026 3.526 6.922 1.00 49.91 199 VAL A N 1
ATOM 1604 C CA . VAL A 1 199 ? -37.279 4.209 5.836 1.00 49.91 199 VAL A CA 1
ATOM 1605 C C . VAL A 1 199 ? -36.248 5.301 6.221 1.00 49.91 199 VAL A C 1
ATOM 1607 O O . VAL A 1 199 ? -35.266 5.430 5.483 1.00 49.91 199 VAL A O 1
ATOM 1610 N N . PRO A 1 200 ? -36.335 6.067 7.335 1.00 46.78 200 PRO A N 1
ATOM 1611 C CA . PRO A 1 200 ? -35.319 7.084 7.647 1.00 46.78 200 PRO A CA 1
ATOM 1612 C C . PRO A 1 200 ? -33.911 6.514 7.913 1.00 46.78 200 PRO A C 1
ATOM 1614 O O . PRO A 1 200 ? -32.929 7.256 7.872 1.00 46.78 200 PRO A O 1
ATOM 1617 N N . PHE A 1 201 ? -33.788 5.205 8.160 1.00 46.53 201 PHE A N 1
ATOM 1618 C CA . PHE A 1 201 ? -32.516 4.528 8.447 1.00 46.53 201 PHE A CA 1
ATOM 1619 C C . PHE A 1 201 ? -31.707 4.130 7.195 1.00 46.53 201 PHE A C 1
ATOM 1621 O O . PHE A 1 201 ? -30.500 3.883 7.282 1.00 46.53 201 PHE A O 1
ATOM 1628 N N . ILE A 1 202 ? -32.329 4.120 6.012 1.00 43.91 202 ILE A N 1
ATOM 1629 C CA . ILE A 1 202 ? -31.754 3.537 4.785 1.00 43.91 202 ILE A CA 1
ATOM 1630 C C . ILE A 1 202 ? -30.603 4.386 4.208 1.00 43.91 202 ILE A C 1
ATOM 1632 O O . ILE A 1 202 ? -29.629 3.845 3.686 1.00 43.91 202 ILE A O 1
ATOM 1636 N N . ILE A 1 203 ? -30.627 5.716 4.358 1.00 43.22 203 ILE A N 1
ATOM 1637 C CA . ILE A 1 203 ? -29.564 6.591 3.818 1.00 43.22 203 ILE A CA 1
ATOM 1638 C C . ILE A 1 203 ? -28.252 6.460 4.618 1.00 43.22 203 ILE A C 1
ATOM 1640 O O . ILE A 1 203 ? -27.164 6.548 4.047 1.00 43.22 203 ILE A O 1
ATOM 1644 N N . ARG A 1 204 ? -28.318 6.148 5.923 1.00 47.22 204 ARG A N 1
ATOM 1645 C CA . ARG A 1 204 ? -27.122 5.809 6.724 1.00 47.22 204 ARG A CA 1
ATOM 1646 C C . ARG A 1 204 ? -26.481 4.485 6.294 1.00 47.22 204 ARG A C 1
ATOM 1648 O O . ARG A 1 204 ? -25.274 4.319 6.454 1.00 47.22 204 ARG A O 1
ATOM 1655 N N . CYS A 1 205 ? -27.263 3.580 5.713 1.00 45.94 205 CYS A N 1
ATOM 1656 C CA . CYS A 1 205 ? -26.835 2.236 5.337 1.00 45.94 205 CYS A CA 1
ATOM 1657 C C . CYS A 1 205 ? -25.930 2.216 4.089 1.00 45.94 205 CYS A C 1
ATOM 1659 O O . CYS A 1 205 ? -24.972 1.451 4.045 1.00 45.94 205 CYS A O 1
ATOM 1661 N N . PHE A 1 206 ? -26.139 3.100 3.106 1.00 40.25 206 PHE A N 1
ATOM 1662 C CA . PHE A 1 206 ? -25.334 3.115 1.870 1.00 40.25 206 PHE A CA 1
ATOM 1663 C C . PHE A 1 206 ? -23.888 3.602 2.073 1.00 40.25 206 PHE A C 1
ATOM 1665 O O . PHE A 1 206 ? -22.964 3.090 1.442 1.00 40.25 206 PHE A O 1
ATOM 1672 N N . SER A 1 207 ? -23.664 4.539 3.001 1.00 46.19 207 SER A N 1
ATOM 1673 C CA . SER A 1 207 ? -22.307 4.966 3.388 1.00 46.19 207 SER A CA 1
ATOM 1674 C C . SER A 1 207 ? -21.534 3.849 4.118 1.00 46.19 207 SER A C 1
ATOM 1676 O O . SER A 1 207 ? -20.312 3.748 3.984 1.00 46.19 207 SER A O 1
ATOM 1678 N N . LEU A 1 208 ? -22.253 2.954 4.815 1.00 51.22 208 LEU A N 1
ATOM 1679 C CA . LEU A 1 208 ? -21.708 1.764 5.486 1.00 51.22 208 LEU A CA 1
ATOM 1680 C C . LEU A 1 208 ? -21.236 0.668 4.514 1.00 51.22 208 LEU A C 1
ATOM 1682 O O . LEU A 1 208 ? -20.387 -0.141 4.874 1.00 51.22 208 LEU A O 1
ATOM 1686 N N . VAL A 1 209 ? -21.763 0.619 3.286 1.00 49.06 209 VAL A N 1
ATOM 1687 C CA . VAL A 1 209 ? -21.377 -0.406 2.295 1.00 49.06 209 VAL A CA 1
ATOM 1688 C C . VAL A 1 209 ? -19.997 -0.115 1.695 1.00 49.06 209 VAL A C 1
ATOM 1690 O O . VAL A 1 209 ? -19.228 -1.033 1.421 1.00 49.06 209 VAL A O 1
ATOM 1693 N N . LEU A 1 210 ? -19.656 1.165 1.518 1.00 49.09 210 LEU A N 1
ATOM 1694 C CA . LEU A 1 210 ? -18.342 1.586 1.014 1.00 49.09 210 LEU A CA 1
ATOM 1695 C C . LEU A 1 210 ? -17.311 1.796 2.132 1.00 49.09 210 LEU A C 1
ATOM 1697 O O . LEU A 1 210 ? -16.109 1.710 1.872 1.00 49.09 210 LEU A O 1
ATOM 1701 N N . THR A 1 211 ? -17.788 2.015 3.361 1.00 53.31 211 THR A N 1
ATOM 1702 C CA . THR A 1 211 ? -16.971 2.230 4.556 1.00 53.31 211 THR A CA 1
ATOM 1703 C C . THR A 1 211 ? -17.257 1.146 5.587 1.00 53.31 211 THR A C 1
ATOM 1705 O O . THR A 1 211 ? -18.252 1.212 6.305 1.00 53.31 211 THR A O 1
ATOM 1708 N N . ILE A 1 212 ? -16.388 0.139 5.677 1.00 58.31 212 ILE A N 1
ATOM 1709 C CA . ILE A 1 212 ? -16.583 -0.964 6.629 1.00 58.31 212 ILE A CA 1
ATOM 1710 C C . ILE A 1 212 ? -16.467 -0.414 8.062 1.00 58.31 212 ILE A C 1
ATOM 1712 O O . ILE A 1 212 ? -15.663 0.492 8.304 1.00 58.31 212 ILE A O 1
ATOM 1716 N N . ASN A 1 213 ? -17.283 -0.930 8.992 1.00 56.31 213 ASN A N 1
ATOM 1717 C CA . ASN A 1 213 ? -17.389 -0.438 10.371 1.00 56.31 213 ASN A CA 1
ATOM 1718 C C . ASN A 1 213 ? -15.995 -0.207 10.984 1.00 56.31 213 ASN A C 1
ATOM 1720 O O . ASN A 1 213 ? -15.131 -1.080 10.933 1.00 56.31 213 ASN A O 1
ATOM 1724 N N . GLN A 1 214 ? -15.788 1.005 11.500 1.00 58.22 214 GLN A N 1
ATOM 1725 C CA . GLN A 1 214 ? -14.507 1.523 11.987 1.00 58.22 214 GLN A CA 1
ATOM 1726 C C . GLN A 1 214 ? -14.209 1.150 13.449 1.00 58.22 214 GLN A C 1
ATOM 1728 O O . GLN A 1 214 ? -13.140 1.511 13.939 1.00 58.22 214 GLN A O 1
ATOM 1733 N N . GLY A 1 215 ? -15.136 0.477 14.145 1.00 50.47 215 GLY A N 1
ATOM 1734 C CA . GLY A 1 215 ? -14.989 0.130 15.561 1.00 50.47 215 GLY A CA 1
ATOM 1735 C C . GLY A 1 215 ? -14.907 1.352 16.473 1.00 50.47 215 GLY A C 1
ATOM 1736 O O . GLY A 1 215 ? -13.945 1.474 17.227 1.00 50.47 215 GLY A O 1
ATOM 1737 N N . ARG A 1 216 ? -15.875 2.270 16.358 1.00 41.47 216 ARG A N 1
ATOM 1738 C CA . ARG A 1 216 ? -16.098 3.300 17.384 1.00 41.47 216 ARG A CA 1
ATOM 1739 C C . ARG A 1 216 ? -16.880 2.729 18.554 1.00 41.47 216 ARG A C 1
ATOM 1741 O O . ARG A 1 216 ? -17.824 1.957 18.275 1.00 41.47 216 ARG A O 1
#

InterPro domains:
  IPR004888 Glycoside hydrolase family 63 [PTHR10412] (1-186)
  IPR008928 Six-hairpin glycosidase superfamily [SSF48208] (3-162)
  IPR012341 Six-hairpin glycosidase-like superfamily [G3DSA:1.50.10.10] (1-196)
  IPR031335 Glycosyl hydrolase family 63, C-terminal [PF03200] (1-186)

pLDDT: mean 81.02, std 16.76, range [40.25, 98.5]

Organism: Haemonchus placei (NCBI:txid6290)

Sequence (216 aa):
MALSSRVMVRLAHLFEEEKYKNKYDDEASSLANYDELVRLHWSDDRKEFFAAVVREPKLGFVDDVFGYNSLFPLMLRLLPAESDTLSHILASLRDPERLEIVGYLISVKLIWSEYGLRSIAQSSPYYGARNTEHDPPYWRGNIWINVNYMVLSALNYYGSIPGPSRATARTAFAELKKNLVTNIAKVSDILVYCMSESVPFIIRCFSLVLTINQGR